Protein AF-A0A7Y9ENA9-F1 (afdb_monomer_lite)

Foldseek 3Di:
DDDDDDDQDAPDDDPDDGDGDPVRVVVVVVVVVVVQLVLQVVLQVLLQVLLVQLVWDWDDDDQWIWTAALVRDIWIWHDGPQFIATPVRHTQGGSVPSNSSSVSVCVVSVQAQPVLQVVLQVVLVVVQWDWDDGSFWIKTWHHPPDPPIDIWIWGWFQDPVPPRFIFIATPVRDTQGGSVCSVSNNVSVVCVRPPDD

pLDDT: mean 75.48, std 12.6, range [38.0, 90.88]

Secondary structure (DSSP, 8-state):
-PPPPP-----S-STT-----HHHHHHHHHHHHHHHHHHHHHHHHHHHHHHHHTT--EEEETTEEEEE-TTS-EEEEEEETTEEEETTS-EEEETT-HHHHHHHHHHHTT-SPPHHHHHHHHHHHHTT-EEEE-SSEEEEEPPTT-SS--EEEEEEEE-TTTTT-EEEEETTS-EEEETT-HHHHHHHHHHHHHH--

Radius of gyration: 26.12 Å; chains: 1; bounding box: 60×36×76 Å

Organism: NCBI:txid46163

Structure (mmCIF, N/CA/C/O backbone):
data_AF-A0A7Y9ENA9-F1
#
_entry.id   AF-A0A7Y9ENA9-F1
#
loop_
_atom_site.group_PDB
_atom_site.id
_atom_site.type_symbol
_atom_site.label_atom_id
_atom_site.label_alt_id
_atom_site.label_comp_id
_atom_site.label_asym_id
_atom_site.label_entity_id
_atom_site.label_seq_id
_atom_site.pdbx_PDB_ins_code
_atom_site.Cartn_x
_atom_site.Cartn_y
_atom_site.Cartn_z
_atom_site.occupancy
_atom_site.B_iso_or_equiv
_atom_site.auth_seq_id
_atom_site.auth_comp_id
_atom_site.auth_asym_id
_atom_site.auth_atom_id
_atom_site.pdbx_PDB_model_num
ATOM 1 N N . MET A 1 1 ? 20.263 25.349 -42.311 1.00 38.00 1 MET A N 1
ATOM 2 C CA . MET A 1 1 ? 20.034 24.378 -43.404 1.00 38.00 1 MET A CA 1
ATOM 3 C C . MET A 1 1 ? 19.214 23.223 -42.852 1.00 38.00 1 MET A C 1
ATOM 5 O O . MET A 1 1 ? 19.564 22.760 -41.773 1.00 38.00 1 MET A O 1
ATOM 9 N N . PRO A 1 2 ? 18.126 22.798 -43.513 1.00 41.09 2 PRO A N 1
ATOM 10 C CA . PRO A 1 2 ? 17.329 21.660 -43.064 1.00 41.09 2 PRO A CA 1
ATOM 11 C C . PRO A 1 2 ? 18.128 20.360 -43.246 1.00 41.09 2 PRO A C 1
ATOM 13 O O . PRO A 1 2 ? 18.642 20.091 -44.330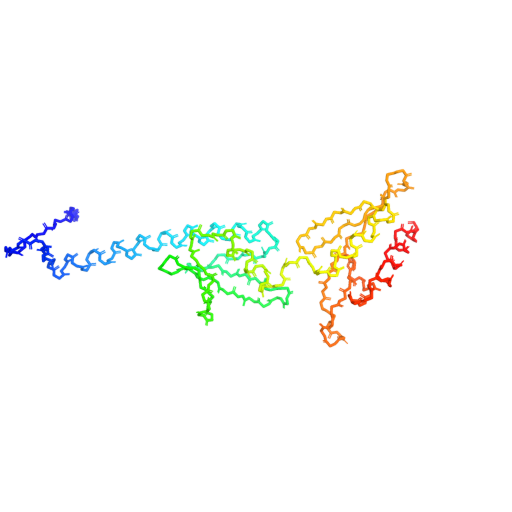 1.00 41.09 2 PRO A O 1
ATOM 16 N N . SER A 1 3 ? 18.280 19.588 -42.169 1.00 40.59 3 SER A N 1
ATOM 17 C CA . SER A 1 3 ? 18.953 18.287 -42.163 1.00 40.59 3 SER A CA 1
ATOM 18 C C . SER A 1 3 ? 18.147 17.276 -42.983 1.00 40.59 3 SER A C 1
ATOM 20 O O . SER A 1 3 ? 16.985 17.013 -42.677 1.00 40.59 3 SER A O 1
ATOM 22 N N . LEU A 1 4 ? 18.756 16.738 -44.039 1.00 43.19 4 LEU A N 1
ATOM 23 C CA . LEU A 1 4 ? 18.163 15.726 -44.918 1.00 43.19 4 LEU A CA 1
ATOM 24 C C . LEU A 1 4 ? 17.794 14.441 -44.143 1.00 43.19 4 LEU A C 1
ATOM 26 O O . LEU A 1 4 ? 18.490 14.099 -43.185 1.00 43.19 4 LEU A O 1
ATOM 30 N N . PRO A 1 5 ? 16.745 13.702 -44.561 1.00 49.34 5 PRO A N 1
ATOM 31 C CA . PRO A 1 5 ? 16.369 12.441 -43.934 1.00 49.34 5 PRO A CA 1
ATOM 32 C C . PRO A 1 5 ? 17.460 11.388 -44.173 1.00 49.34 5 PRO A C 1
ATOM 34 O O . PRO A 1 5 ? 17.982 11.241 -45.280 1.00 49.34 5 PRO A O 1
ATOM 37 N N . PHE A 1 6 ? 17.821 10.689 -43.102 1.00 51.09 6 PHE A N 1
ATOM 38 C CA . PHE A 1 6 ? 18.895 9.701 -43.021 1.00 51.09 6 PHE A CA 1
ATOM 39 C C . PHE A 1 6 ? 18.847 8.686 -44.179 1.00 51.09 6 PHE A C 1
ATOM 41 O O . PHE A 1 6 ? 17.832 8.027 -44.404 1.00 51.09 6 PHE A O 1
ATOM 48 N N . ARG A 1 7 ? 19.957 8.548 -44.916 1.00 43.97 7 ARG A N 1
ATOM 49 C CA . ARG A 1 7 ? 20.098 7.611 -46.040 1.00 43.97 7 ARG A CA 1
ATOM 50 C C . ARG A 1 7 ? 21.029 6.474 -45.633 1.00 43.97 7 ARG A C 1
ATOM 52 O O . ARG A 1 7 ? 22.225 6.692 -45.482 1.00 43.97 7 ARG A O 1
ATOM 59 N N . ALA A 1 8 ? 20.491 5.265 -45.488 1.00 46.66 8 ALA A N 1
ATOM 60 C CA . ALA A 1 8 ? 21.312 4.067 -45.350 1.00 46.66 8 ALA A CA 1
ATOM 61 C C . ALA A 1 8 ? 22.112 3.856 -46.649 1.00 46.66 8 ALA A C 1
ATOM 63 O O . ALA A 1 8 ? 21.530 3.714 -47.728 1.00 46.66 8 ALA A O 1
ATOM 64 N N . VAL A 1 9 ? 23.443 3.882 -46.561 1.00 50.09 9 VAL A N 1
ATOM 65 C CA . VAL A 1 9 ? 24.341 3.607 -47.690 1.00 50.09 9 VAL A CA 1
ATOM 66 C C . VAL A 1 9 ? 24.807 2.161 -47.577 1.00 50.09 9 VAL A C 1
ATOM 68 O O . VAL A 1 9 ? 25.397 1.773 -46.576 1.00 50.09 9 VAL A O 1
ATOM 71 N N . ARG A 1 10 ? 24.511 1.356 -48.601 1.00 46.38 10 ARG A N 1
ATOM 72 C CA . ARG A 1 10 ? 25.000 -0.020 -48.729 1.00 46.38 10 ARG A CA 1
ATOM 73 C C . ARG A 1 10 ? 26.406 0.020 -49.326 1.00 46.38 10 ARG A C 1
ATOM 75 O O . ARG A 1 10 ? 26.538 0.150 -50.540 1.00 46.38 10 ARG A O 1
ATOM 82 N N . GLU A 1 11 ? 27.436 -0.098 -48.498 1.00 45.94 11 GLU A N 1
ATOM 83 C CA . GLU A 1 11 ? 28.793 -0.377 -48.980 1.00 45.94 11 GLU A CA 1
ATOM 84 C C . GLU A 1 11 ? 29.047 -1.890 -49.020 1.00 45.94 11 GLU A C 1
ATOM 86 O O . GLU A 1 11 ? 28.922 -2.563 -48.004 1.00 45.94 11 GLU A O 1
ATOM 91 N N . GLY A 1 12 ? 29.432 -2.411 -50.191 1.00 43.88 12 GLY A N 1
ATOM 92 C CA . GLY A 1 12 ? 30.136 -3.696 -50.325 1.00 43.88 12 GLY A CA 1
ATOM 93 C C . GLY A 1 12 ? 29.263 -4.957 -50.350 1.00 43.88 12 GLY A C 1
ATOM 94 O O . GLY A 1 12 ? 28.473 -5.209 -49.452 1.00 43.88 12 GLY A O 1
ATOM 95 N N . GLY A 1 13 ? 29.394 -5.749 -51.420 1.00 49.12 13 GLY A N 1
ATOM 96 C CA . GLY A 1 13 ? 28.565 -6.917 -51.734 1.00 49.12 13 GLY A CA 1
ATOM 97 C C . GLY A 1 13 ? 28.910 -8.216 -50.991 1.00 49.12 13 GLY A C 1
ATOM 98 O O . GLY A 1 13 ? 30.041 -8.440 -50.575 1.00 49.12 13 GLY A O 1
ATOM 99 N N . GLY A 1 14 ? 27.900 -9.085 -50.894 1.00 47.81 14 GLY A N 1
ATOM 100 C CA . GLY A 1 14 ? 27.930 -10.401 -50.246 1.00 47.81 14 GLY A CA 1
ATOM 101 C C . GLY A 1 14 ? 26.628 -10.635 -49.476 1.00 47.81 14 GLY A C 1
ATOM 102 O O . GLY A 1 14 ? 26.248 -9.805 -48.658 1.00 47.81 14 GLY A O 1
ATOM 103 N N . GLU A 1 15 ? 25.873 -11.684 -49.802 1.00 55.53 15 GLU A N 1
ATOM 104 C CA . GLU A 1 15 ? 24.519 -11.909 -49.275 1.00 55.53 15 GLU A CA 1
ATOM 105 C C . GLU A 1 15 ? 24.443 -11.896 -47.733 1.00 55.53 15 GLU A C 1
ATOM 107 O O . GLU A 1 15 ? 25.203 -12.575 -47.050 1.00 55.53 15 GLU A O 1
ATOM 112 N N . LYS A 1 16 ? 23.427 -11.175 -47.227 1.00 55.47 16 LYS A N 1
ATOM 113 C CA . LYS A 1 16 ? 22.904 -11.112 -45.843 1.00 55.47 16 LYS A CA 1
ATOM 114 C C . LYS A 1 16 ? 23.554 -10.166 -44.824 1.00 55.47 16 LYS A C 1
ATOM 116 O O . LYS A 1 16 ? 23.018 -10.078 -43.721 1.00 55.47 16 LYS A O 1
ATOM 121 N N . THR A 1 17 ? 24.567 -9.375 -45.166 1.00 47.62 17 THR A N 1
ATOM 122 C CA . THR A 1 17 ? 25.122 -8.371 -44.232 1.00 47.62 17 THR A CA 1
ATOM 123 C C . THR A 1 17 ? 25.056 -6.956 -44.805 1.00 47.62 17 THR A C 1
ATOM 125 O O . THR A 1 17 ? 25.577 -6.675 -45.880 1.00 47.62 17 THR A O 1
ATOM 128 N N . ILE A 1 18 ? 24.381 -6.050 -44.088 1.00 56.84 18 ILE A N 1
ATOM 129 C CA . ILE A 1 18 ? 24.377 -4.608 -44.370 1.00 56.84 18 ILE A CA 1
ATOM 130 C C . ILE A 1 18 ? 25.516 -3.996 -43.554 1.00 56.84 18 ILE A C 1
ATOM 132 O O . ILE A 1 18 ? 25.476 -4.035 -42.326 1.00 56.84 18 ILE A O 1
ATOM 136 N N . ILE A 1 19 ? 26.529 -3.445 -44.224 1.00 56.91 19 ILE A N 1
ATOM 137 C CA . ILE A 1 19 ? 27.610 -2.702 -43.568 1.00 56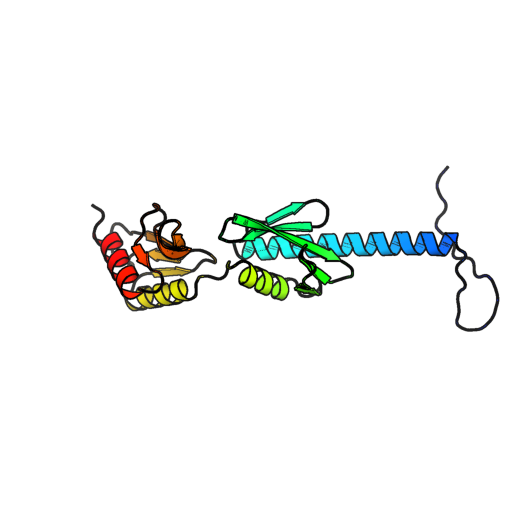.91 19 ILE A CA 1
ATOM 138 C C . ILE A 1 19 ? 27.122 -1.265 -43.361 1.00 56.91 19 ILE A C 1
ATOM 140 O O . ILE A 1 19 ? 26.861 -0.547 -44.325 1.00 56.91 19 ILE A O 1
ATOM 144 N N . LEU A 1 20 ? 26.951 -0.865 -42.101 1.00 58.22 20 LEU A N 1
ATOM 145 C CA . LEU A 1 20 ? 26.634 0.511 -41.726 1.00 58.22 20 LEU A CA 1
ATOM 146 C C . LEU A 1 20 ? 27.946 1.284 -41.557 1.00 58.22 20 LEU A C 1
ATOM 148 O O . LEU A 1 20 ? 28.786 0.900 -40.745 1.00 58.22 20 LEU A O 1
ATOM 152 N N . GLY A 1 21 ? 28.118 2.386 -42.292 1.00 63.47 21 GLY A N 1
ATOM 153 C CA . GLY A 1 21 ? 29.217 3.320 -42.031 1.00 63.47 21 GLY A CA 1
ATOM 154 C C . GLY A 1 21 ? 29.111 3.909 -40.617 1.00 63.47 21 GLY A C 1
ATOM 155 O O . GLY A 1 21 ? 28.003 4.041 -40.093 1.00 63.47 21 GLY A O 1
ATOM 156 N N . ALA A 1 22 ? 30.237 4.294 -40.004 1.00 63.06 22 ALA A N 1
ATOM 157 C CA . ALA A 1 22 ? 30.301 4.739 -38.602 1.00 63.06 22 ALA A CA 1
ATOM 158 C C . ALA A 1 22 ? 29.237 5.799 -38.237 1.00 63.06 22 ALA A C 1
ATOM 160 O O . ALA A 1 22 ? 28.510 5.634 -37.264 1.00 63.06 22 ALA A O 1
ATOM 161 N N . GLY A 1 23 ? 29.025 6.809 -39.093 1.00 68.94 23 GLY A N 1
ATOM 162 C CA . GLY A 1 23 ? 27.993 7.831 -38.863 1.00 68.94 23 GLY A CA 1
ATOM 163 C C . GLY A 1 23 ? 26.542 7.328 -38.963 1.00 68.94 23 GLY A C 1
ATOM 164 O O . GLY A 1 23 ? 25.647 7.909 -38.357 1.00 68.94 23 GLY A O 1
ATOM 165 N N . SER A 1 24 ? 26.287 6.241 -39.701 1.00 73.31 24 SER A N 1
ATOM 166 C CA . SER A 1 24 ? 24.967 5.586 -39.747 1.00 73.31 24 SER A CA 1
ATOM 167 C C . SER A 1 24 ? 24.737 4.681 -38.536 1.00 73.31 24 SER A C 1
ATOM 169 O O . SER A 1 24 ? 23.607 4.582 -38.063 1.00 73.31 24 SER A O 1
ATOM 171 N N . ALA A 1 25 ? 25.796 4.052 -38.018 1.00 72.56 25 ALA A N 1
ATOM 172 C CA . ALA A 1 25 ? 25.733 3.279 -36.783 1.00 72.56 25 ALA A CA 1
ATOM 173 C C . ALA A 1 25 ? 25.427 4.189 -35.584 1.00 72.56 25 ALA A C 1
ATOM 175 O O . ALA A 1 25 ? 24.491 3.906 -34.842 1.00 72.56 25 ALA A O 1
ATOM 176 N N . ASP A 1 26 ? 26.125 5.319 -35.446 1.00 70.31 26 ASP A N 1
ATOM 177 C CA . ASP A 1 26 ? 25.881 6.287 -34.366 1.00 70.31 26 ASP A CA 1
ATOM 178 C C . ASP A 1 26 ? 24.466 6.883 -34.424 1.00 70.31 26 ASP A C 1
ATOM 180 O O . ASP A 1 26 ? 23.790 7.025 -33.403 1.0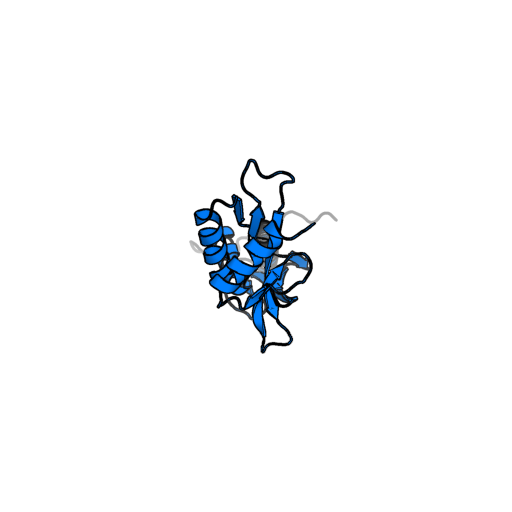0 70.31 26 ASP A O 1
ATOM 184 N N . ALA A 1 27 ? 23.974 7.196 -35.627 1.00 72.19 27 ALA A N 1
ATOM 185 C CA . ALA A 1 27 ? 22.608 7.680 -35.815 1.00 72.19 27 ALA A CA 1
ATOM 186 C C . ALA A 1 27 ? 21.559 6.629 -35.413 1.00 72.19 27 ALA A C 1
ATOM 188 O O . ALA A 1 27 ? 20.578 6.964 -34.748 1.00 72.19 27 ALA A O 1
ATOM 189 N N . LEU A 1 28 ? 21.778 5.360 -35.775 1.00 77.50 28 LEU A N 1
ATOM 190 C CA . LEU A 1 28 ? 20.898 4.260 -35.386 1.00 77.50 28 LEU A CA 1
ATOM 191 C C . LEU A 1 28 ? 20.924 4.032 -33.869 1.00 77.50 28 LEU A C 1
ATOM 193 O O . LEU A 1 28 ? 19.865 3.889 -33.264 1.00 77.50 28 LEU A O 1
ATOM 197 N N . TRP A 1 29 ? 22.104 4.064 -33.244 1.00 75.50 29 TRP A N 1
ATOM 198 C CA . TRP A 1 29 ? 22.249 3.959 -31.789 1.00 75.50 29 TRP A CA 1
ATOM 199 C C . TRP A 1 29 ? 21.509 5.070 -31.053 1.00 75.50 29 TRP A C 1
ATOM 201 O O . TRP A 1 29 ? 20.813 4.796 -30.074 1.00 75.50 29 TRP A O 1
ATOM 211 N N . ASN A 1 30 ? 21.603 6.307 -31.540 1.00 74.75 30 ASN A N 1
ATOM 212 C CA . ASN A 1 30 ? 20.868 7.431 -30.967 1.00 74.75 30 ASN A CA 1
ATOM 213 C C . ASN A 1 30 ? 19.353 7.255 -31.102 1.00 74.75 30 ASN A C 1
ATOM 215 O O . ASN A 1 30 ? 18.626 7.499 -30.142 1.00 74.75 30 ASN A O 1
ATOM 219 N N . LEU A 1 31 ? 18.872 6.802 -32.262 1.00 76.75 31 LEU A N 1
ATOM 220 C CA . LEU A 1 31 ? 17.443 6.596 -32.494 1.00 76.75 31 LEU A CA 1
ATOM 221 C C . LEU A 1 31 ? 16.880 5.464 -31.623 1.00 76.75 31 LEU A C 1
ATOM 223 O O . LEU A 1 31 ? 15.838 5.641 -30.996 1.00 76.75 31 LEU A O 1
ATOM 227 N N . LEU A 1 32 ? 17.594 4.340 -31.525 1.00 77.31 32 LEU A N 1
ATOM 228 C CA . LEU A 1 32 ? 17.222 3.231 -30.641 1.00 77.31 32 LEU A CA 1
ATOM 229 C C . LEU A 1 32 ? 17.227 3.666 -29.172 1.00 77.31 32 LEU A C 1
ATOM 231 O O . LEU A 1 32 ? 16.276 3.392 -28.450 1.00 77.31 32 LEU A O 1
ATOM 235 N N . SER A 1 33 ? 18.235 4.432 -28.748 1.00 76.81 33 SER A N 1
ATOM 236 C CA . SER A 1 33 ? 18.307 4.959 -27.377 1.00 76.81 33 SER A CA 1
ATOM 237 C C . SER A 1 33 ? 17.158 5.923 -27.057 1.00 76.81 33 SER A C 1
ATOM 239 O O . SER A 1 33 ? 16.632 5.917 -25.946 1.00 76.81 33 SER A O 1
ATOM 241 N N . GLN A 1 34 ? 16.737 6.746 -28.024 1.00 77.56 34 GLN A N 1
ATOM 242 C CA . GLN A 1 34 ? 15.576 7.628 -27.873 1.00 77.56 34 GLN A CA 1
ATOM 243 C C . GLN A 1 34 ? 14.262 6.845 -27.792 1.00 77.56 34 GLN A C 1
ATOM 245 O O . GLN A 1 34 ? 13.395 7.189 -26.984 1.00 77.56 34 GLN A O 1
ATOM 250 N N . GLN A 1 35 ? 14.110 5.792 -28.599 1.00 78.62 35 GLN A N 1
ATOM 251 C CA . GLN A 1 35 ? 12.938 4.922 -28.542 1.00 78.62 35 GLN A CA 1
ATOM 252 C C . GLN A 1 35 ? 12.861 4.178 -27.202 1.00 78.62 35 GLN A C 1
ATOM 254 O O . GLN A 1 35 ? 11.810 4.201 -26.558 1.00 78.62 35 GLN A O 1
ATOM 259 N N . ASP A 1 36 ? 13.979 3.616 -26.738 1.00 79.69 36 ASP A N 1
ATOM 260 C CA . ASP A 1 36 ? 14.083 2.958 -25.433 1.00 79.69 36 ASP A CA 1
ATOM 261 C C . ASP A 1 36 ? 13.732 3.919 -24.287 1.00 79.69 36 ASP A C 1
ATOM 263 O O . ASP A 1 36 ? 13.013 3.548 -23.355 1.00 79.69 36 ASP A O 1
ATOM 267 N N . ALA A 1 37 ? 14.195 5.173 -24.353 1.00 79.94 37 ALA A N 1
ATOM 268 C CA . ALA A 1 37 ? 13.866 6.195 -23.361 1.00 79.94 37 ALA A CA 1
ATOM 269 C C . ALA A 1 37 ? 12.366 6.536 -23.348 1.00 79.94 37 ALA A C 1
ATOM 271 O O . ALA A 1 37 ? 11.771 6.676 -22.278 1.00 79.94 37 ALA A O 1
ATOM 272 N N . ALA A 1 38 ? 11.729 6.625 -24.520 1.00 82.50 38 ALA A N 1
ATOM 273 C CA . ALA A 1 38 ? 10.294 6.880 -24.627 1.00 82.50 38 ALA A CA 1
ATOM 274 C C . ALA A 1 38 ? 9.452 5.701 -24.105 1.00 82.50 38 ALA A C 1
ATOM 276 O O . ALA A 1 38 ? 8.446 5.903 -23.420 1.00 82.50 38 ALA A O 1
ATOM 277 N N . GLU A 1 39 ? 9.855 4.464 -24.400 1.00 84.62 39 GLU A N 1
ATOM 278 C CA . GLU A 1 39 ? 9.215 3.259 -23.862 1.00 84.62 39 GLU A CA 1
ATOM 279 C C . GLU A 1 39 ? 9.375 3.161 -22.343 1.00 84.62 39 GLU A C 1
ATOM 281 O O . GLU A 1 39 ? 8.390 2.934 -21.639 1.00 84.62 39 GLU A O 1
ATOM 286 N N . SER A 1 40 ? 10.576 3.437 -21.835 1.00 83.50 40 SER A N 1
ATOM 287 C CA . SER A 1 40 ? 10.872 3.466 -20.399 1.00 83.50 40 SER A CA 1
ATOM 288 C C . SER A 1 40 ? 10.046 4.531 -19.674 1.00 83.50 40 SER A C 1
ATOM 290 O O . SER A 1 40 ? 9.454 4.247 -18.634 1.00 83.50 40 SER A O 1
ATOM 292 N N . GLY A 1 41 ? 9.917 5.730 -20.253 1.00 84.56 41 GLY A N 1
ATOM 293 C CA . GLY A 1 41 ? 9.073 6.799 -19.713 1.00 84.56 41 GLY A CA 1
ATOM 294 C C . GLY A 1 41 ? 7.593 6.412 -19.635 1.00 84.56 41 GLY A C 1
ATOM 295 O O . GLY A 1 41 ? 6.960 6.599 -18.597 1.00 84.56 41 GLY A O 1
ATOM 296 N N . ARG A 1 42 ? 7.040 5.801 -20.693 1.00 86.50 42 ARG A N 1
ATOM 297 C CA . ARG A 1 42 ? 5.647 5.309 -20.687 1.00 86.50 42 ARG A CA 1
ATOM 298 C C . ARG A 1 42 ? 5.426 4.214 -19.647 1.00 86.50 42 ARG A C 1
ATOM 300 O O . ARG A 1 42 ? 4.409 4.231 -18.955 1.00 86.50 42 ARG A O 1
ATOM 307 N N . ALA A 1 43 ? 6.369 3.283 -19.529 1.00 86.94 43 ALA A N 1
ATOM 308 C CA . ALA A 1 43 ? 6.299 2.204 -18.554 1.00 86.94 43 ALA A CA 1
ATOM 309 C C . ALA A 1 43 ? 6.332 2.739 -17.115 1.00 86.94 43 ALA A C 1
ATOM 311 O O . ALA A 1 43 ? 5.526 2.321 -16.287 1.00 86.94 43 ALA A O 1
ATOM 312 N N . LEU A 1 44 ? 7.212 3.701 -16.824 1.00 88.38 44 LEU A N 1
ATOM 313 C CA . LEU A 1 44 ? 7.306 4.335 -15.507 1.00 88.38 44 LEU A CA 1
ATOM 314 C C . LEU A 1 44 ? 6.041 5.104 -15.132 1.00 88.38 44 LEU A C 1
ATOM 316 O O . LEU A 1 44 ? 5.596 4.996 -13.994 1.00 88.38 44 LEU A O 1
ATOM 320 N N . LEU A 1 45 ? 5.425 5.808 -16.081 1.00 88.62 45 LEU A N 1
ATOM 321 C CA . LEU A 1 45 ? 4.164 6.510 -15.845 1.00 88.62 45 LEU A CA 1
ATOM 322 C C . LEU A 1 45 ? 3.011 5.529 -15.565 1.00 88.62 45 LEU A C 1
ATOM 324 O O . LEU A 1 45 ? 2.226 5.724 -14.636 1.00 88.62 45 LEU A O 1
ATOM 328 N N . ALA A 1 46 ? 2.937 4.428 -16.321 1.00 88.25 46 ALA A N 1
ATOM 329 C CA . ALA A 1 46 ? 1.971 3.359 -16.064 1.00 88.25 46 ALA A CA 1
ATOM 330 C C . ALA A 1 46 ? 2.192 2.708 -14.688 1.00 88.25 46 ALA A C 1
ATOM 332 O O . ALA A 1 46 ? 1.230 2.457 -13.959 1.00 88.25 46 ALA A O 1
ATOM 333 N N . LEU A 1 47 ? 3.453 2.479 -14.311 1.00 86.88 47 LEU A N 1
ATOM 334 C CA . LEU A 1 47 ? 3.819 1.941 -13.006 1.00 86.88 47 LEU A CA 1
ATOM 335 C C . LEU A 1 47 ? 3.468 2.907 -11.874 1.00 86.88 47 LEU A C 1
ATOM 337 O O . LEU A 1 47 ? 2.874 2.489 -10.886 1.00 86.88 47 LEU A O 1
ATOM 341 N N . GLY A 1 48 ? 3.772 4.195 -12.033 1.00 86.50 48 GLY A N 1
ATOM 342 C CA . GLY A 1 48 ? 3.416 5.236 -11.074 1.00 86.50 48 GLY A CA 1
ATOM 343 C C . GLY A 1 48 ? 1.912 5.276 -10.824 1.00 86.50 48 GLY A C 1
ATOM 344 O O . GLY A 1 48 ? 1.484 5.222 -9.673 1.00 86.50 48 GLY A O 1
ATOM 345 N N . LYS A 1 49 ? 1.100 5.249 -11.888 1.00 85.44 49 LYS A N 1
ATOM 346 C CA . LYS A 1 49 ? -0.363 5.168 -11.767 1.00 85.44 49 LYS A CA 1
ATOM 347 C C . LYS A 1 49 ? -0.813 3.910 -11.015 1.00 85.44 49 LYS A C 1
ATOM 349 O O . LYS A 1 49 ? -1.609 4.013 -10.087 1.00 85.44 49 LYS A O 1
ATOM 354 N N . ALA A 1 50 ? -0.273 2.744 -11.368 1.00 84.50 50 ALA A N 1
ATOM 355 C CA . ALA A 1 50 ? -0.609 1.479 -10.715 1.00 84.50 50 ALA A CA 1
ATOM 356 C C . ALA A 1 50 ? -0.222 1.454 -9.223 1.00 84.50 50 ALA A C 1
ATOM 358 O O . ALA A 1 50 ? -0.908 0.826 -8.414 1.00 84.50 50 ALA A O 1
ATOM 359 N N . LEU A 1 51 ? 0.871 2.121 -8.853 1.00 83.00 51 LEU A N 1
ATOM 360 C CA . LEU A 1 51 ? 1.315 2.268 -7.469 1.00 83.00 51 LEU A CA 1
ATOM 361 C C . LEU A 1 51 ? 0.427 3.245 -6.687 1.00 83.00 51 LEU A C 1
ATOM 363 O O . LEU A 1 51 ? 0.042 2.934 -5.562 1.00 83.00 51 LEU A O 1
ATOM 367 N N . VAL A 1 52 ? 0.032 4.370 -7.290 1.00 81.81 52 VAL A N 1
ATOM 368 C CA . VAL A 1 52 ? -0.914 5.328 -6.689 1.00 81.81 52 VAL A CA 1
ATOM 369 C C . VAL A 1 52 ? -2.284 4.686 -6.457 1.00 81.81 52 VAL A C 1
ATOM 371 O O . VAL A 1 52 ? -2.846 4.828 -5.376 1.00 81.81 52 VAL A O 1
ATOM 374 N N . GLU A 1 53 ? -2.793 3.906 -7.417 1.00 77.75 53 GLU A N 1
ATOM 375 C CA . GLU A 1 53 ? -4.032 3.119 -7.258 1.00 77.75 53 GLU A CA 1
ATOM 376 C C . GLU A 1 53 ? -3.955 2.119 -6.091 1.00 77.75 53 GLU A C 1
ATOM 378 O O . GLU A 1 53 ? -4.979 1.736 -5.531 1.00 77.75 53 GLU A O 1
ATOM 383 N N . ARG A 1 54 ? -2.742 1.708 -5.706 1.00 74.06 54 ARG A N 1
ATOM 384 C CA . ARG A 1 54 ? -2.468 0.807 -4.578 1.00 74.06 54 ARG A CA 1
ATOM 385 C C . ARG A 1 54 ? -2.034 1.555 -3.310 1.00 74.06 54 ARG A C 1
ATOM 387 O O . ARG A 1 54 ? -1.521 0.931 -2.389 1.00 74.06 54 ARG A O 1
ATOM 394 N N . GLY A 1 55 ? -2.230 2.873 -3.252 1.00 68.12 55 GLY A N 1
ATOM 395 C CA . GLY A 1 55 ? -1.988 3.688 -2.058 1.00 68.12 55 GLY A CA 1
ATOM 396 C C . GLY A 1 55 ? -0.534 4.114 -1.831 1.00 68.12 55 GLY A C 1
ATOM 397 O O . GLY A 1 55 ? -0.212 4.599 -0.749 1.00 68.12 55 GLY A O 1
ATOM 398 N N . ALA A 1 56 ? 0.354 3.958 -2.818 1.00 74.56 56 ALA A N 1
ATOM 399 C CA . ALA A 1 56 ? 1.730 4.439 -2.719 1.00 74.56 56 ALA A CA 1
ATOM 400 C C . ALA A 1 56 ? 1.838 5.935 -3.055 1.00 74.56 56 ALA A C 1
ATOM 402 O O . ALA A 1 56 ? 1.252 6.414 -4.028 1.00 74.56 56 ALA A O 1
ATOM 403 N N . THR A 1 57 ? 2.677 6.664 -2.318 1.00 77.38 57 THR A N 1
ATOM 404 C CA . THR A 1 57 ? 3.078 8.028 -2.695 1.00 77.38 57 THR A CA 1
ATOM 405 C C . THR A 1 57 ? 4.193 7.961 -3.729 1.00 77.38 57 THR A C 1
ATOM 407 O O . THR A 1 57 ? 5.294 7.509 -3.409 1.00 77.38 57 THR A O 1
ATOM 410 N N . VAL A 1 58 ? 3.925 8.445 -4.943 1.00 82.94 58 VAL A N 1
ATOM 411 C CA . VAL A 1 58 ? 4.869 8.422 -6.069 1.00 82.94 58 VAL A CA 1
ATOM 412 C C . VAL A 1 58 ? 5.207 9.842 -6.520 1.00 82.94 58 VAL A C 1
ATOM 414 O O . VAL A 1 58 ? 4.320 10.675 -6.688 1.00 82.94 58 VAL A O 1
ATOM 417 N N . ILE A 1 59 ? 6.496 10.109 -6.735 1.00 83.50 59 ILE A N 1
ATOM 418 C CA . ILE A 1 59 ? 7.022 11.353 -7.307 1.00 83.50 59 ILE A CA 1
ATOM 419 C C . ILE A 1 59 ? 7.835 10.992 -8.549 1.00 83.50 59 ILE A C 1
ATOM 421 O O . ILE A 1 59 ? 8.807 10.245 -8.459 1.00 83.50 59 ILE A O 1
ATOM 425 N N . GLU A 1 60 ? 7.468 11.527 -9.708 1.00 79.19 60 GLU A N 1
ATOM 426 C CA . GLU A 1 60 ? 8.257 11.359 -10.930 1.00 79.19 60 GLU A CA 1
ATOM 427 C C . GLU A 1 60 ? 9.500 12.258 -10.895 1.00 79.19 60 GLU A C 1
ATOM 429 O O . GLU A 1 60 ? 9.409 13.462 -10.643 1.00 79.19 60 GLU A O 1
ATOM 434 N N . HIS A 1 61 ? 10.675 11.684 -11.157 1.00 73.81 61 HIS A N 1
ATOM 435 C CA . HIS A 1 61 ? 11.926 12.430 -11.208 1.00 73.81 61 HIS A CA 1
ATOM 436 C C . HIS A 1 61 ? 12.865 11.902 -12.300 1.00 73.81 61 HIS A C 1
ATOM 438 O O . HIS A 1 61 ? 13.436 10.819 -12.185 1.00 73.81 61 HIS A O 1
ATOM 444 N N . GLY A 1 62 ? 13.040 12.689 -13.367 1.00 64.62 62 GLY A N 1
ATOM 445 C CA . GLY A 1 62 ? 14.161 12.554 -14.307 1.00 64.62 62 GLY A CA 1
ATOM 446 C C . GLY A 1 62 ? 14.344 11.176 -14.960 1.00 64.62 62 GLY A C 1
ATOM 447 O O . GLY A 1 62 ? 15.480 10.755 -15.140 1.00 64.62 62 GLY A O 1
ATOM 448 N N . GLY A 1 63 ? 13.261 10.464 -15.296 1.00 71.94 63 GLY A N 1
ATOM 449 C CA . GLY A 1 63 ? 13.343 9.104 -15.860 1.00 71.94 63 GLY A CA 1
ATOM 450 C C . GLY A 1 63 ? 13.355 7.984 -14.814 1.00 71.94 63 GLY A C 1
ATOM 451 O O . GLY A 1 63 ? 13.688 6.843 -15.122 1.00 71.94 63 GLY A O 1
ATOM 452 N N . SER A 1 64 ? 12.971 8.304 -13.583 1.00 80.81 64 SER A N 1
ATOM 453 C CA . SER A 1 64 ? 12.697 7.360 -12.505 1.00 80.81 64 SER A CA 1
ATOM 454 C C . SER A 1 64 ? 11.441 7.791 -11.750 1.00 80.81 64 SER A C 1
ATOM 456 O O . SER A 1 64 ? 11.006 8.942 -11.846 1.00 80.81 64 SER A O 1
ATOM 458 N N . ILE A 1 65 ? 10.856 6.873 -10.992 1.00 86.06 65 ILE A N 1
ATOM 459 C CA . ILE A 1 65 ? 9.826 7.189 -10.007 1.00 86.06 65 ILE A CA 1
ATOM 460 C C . ILE A 1 65 ? 10.395 6.978 -8.612 1.00 86.06 65 ILE A C 1
ATOM 462 O O . ILE A 1 65 ? 11.023 5.962 -8.330 1.00 86.06 65 ILE A O 1
ATOM 466 N N . VAL A 1 66 ? 10.171 7.936 -7.726 1.00 82.00 66 VAL A N 1
ATOM 467 C CA . VAL A 1 66 ? 10.509 7.831 -6.311 1.00 82.00 66 VAL A CA 1
ATOM 468 C C . VAL A 1 66 ? 9.241 7.469 -5.560 1.00 82.00 66 VAL A C 1
ATOM 470 O O . VAL A 1 66 ? 8.252 8.194 -5.608 1.00 82.00 66 VAL A O 1
ATOM 473 N N . THR A 1 67 ? 9.277 6.349 -4.855 1.00 79.75 67 THR A N 1
ATOM 474 C CA . THR A 1 67 ? 8.193 5.865 -4.005 1.00 79.75 67 THR A CA 1
ATOM 475 C C . THR A 1 67 ? 8.683 5.763 -2.568 1.00 79.75 67 THR A C 1
ATOM 477 O O . THR A 1 67 ? 9.843 5.427 -2.327 1.00 79.75 67 THR A O 1
ATOM 480 N N . ARG A 1 68 ? 7.836 6.084 -1.589 1.00 72.06 68 ARG A N 1
ATOM 481 C CA . ARG A 1 68 ? 8.202 5.958 -0.168 1.00 72.06 68 ARG A CA 1
ATOM 482 C C . ARG A 1 68 ? 7.685 4.654 0.425 1.00 72.06 68 ARG A C 1
ATOM 484 O O . ARG A 1 68 ? 6.583 4.216 0.108 1.00 72.06 68 ARG A O 1
ATOM 491 N N . THR A 1 69 ? 8.492 4.049 1.293 1.00 63.00 69 THR A N 1
ATOM 492 C CA . THR A 1 69 ? 8.062 2.962 2.181 1.00 63.00 69 THR A CA 1
ATOM 493 C C . THR A 1 69 ? 7.122 3.495 3.263 1.00 63.00 69 THR A C 1
ATOM 495 O O . THR A 1 69 ? 7.063 4.704 3.508 1.00 63.00 69 THR A O 1
ATOM 498 N N . ARG A 1 70 ? 6.460 2.584 3.988 1.00 57.69 70 ARG A N 1
ATOM 499 C CA . ARG A 1 70 ? 5.695 2.914 5.205 1.00 57.69 70 ARG A CA 1
ATOM 500 C C . ARG A 1 70 ? 6.528 3.681 6.246 1.00 57.69 70 ARG A C 1
ATOM 502 O O . ARG A 1 70 ? 6.028 4.589 6.889 1.00 57.69 70 ARG A O 1
ATOM 509 N N . THR A 1 71 ? 7.821 3.376 6.348 1.00 53.44 71 THR A N 1
ATOM 510 C CA . THR A 1 71 ? 8.781 4.041 7.250 1.00 53.44 71 THR A CA 1
ATOM 511 C C . THR A 1 71 ? 9.292 5.396 6.735 1.00 53.44 71 THR A C 1
ATOM 513 O O . THR A 1 71 ? 10.206 5.977 7.313 1.00 53.44 71 THR A O 1
ATOM 516 N N . GLY A 1 72 ? 8.746 5.906 5.624 1.00 56.91 72 GLY A N 1
ATOM 517 C CA . GLY A 1 72 ? 9.133 7.189 5.032 1.00 56.91 72 GLY A CA 1
ATOM 518 C C . GLY A 1 72 ? 10.434 7.158 4.222 1.00 56.91 72 GLY A C 1
ATOM 519 O O . GLY A 1 72 ? 10.845 8.192 3.691 1.00 56.91 72 GLY A O 1
ATOM 520 N N . VAL A 1 73 ? 11.068 5.990 4.069 1.00 67.94 73 VAL A N 1
ATOM 521 C CA . VAL A 1 73 ? 12.299 5.833 3.287 1.00 67.94 73 VAL A CA 1
ATOM 522 C C . VAL A 1 73 ? 11.963 5.932 1.803 1.00 67.94 73 VAL A C 1
ATOM 524 O O . VAL A 1 73 ? 11.178 5.147 1.271 1.00 67.94 73 VAL A O 1
ATOM 527 N N . ALA A 1 74 ? 12.567 6.901 1.120 1.00 73.44 74 ALA A N 1
ATOM 528 C CA . ALA A 1 74 ? 12.454 7.033 -0.324 1.00 73.44 74 ALA A CA 1
ATOM 529 C C . ALA A 1 74 ? 13.248 5.924 -1.029 1.00 73.44 74 ALA A C 1
ATOM 531 O O . ALA A 1 74 ? 14.405 5.662 -0.701 1.00 73.44 74 ALA A O 1
ATOM 532 N N . ARG A 1 75 ? 12.619 5.287 -2.012 1.00 77.75 75 ARG A N 1
ATOM 533 C CA . ARG A 1 75 ? 13.217 4.298 -2.907 1.00 77.75 75 ARG A CA 1
ATOM 534 C C . ARG A 1 75 ? 12.919 4.708 -4.337 1.00 77.75 75 ARG A C 1
ATOM 536 O O . ARG A 1 75 ? 11.786 5.090 -4.625 1.00 77.75 75 ARG A O 1
ATOM 543 N N . SER A 1 76 ? 13.902 4.637 -5.227 1.00 84.62 76 SER A N 1
ATOM 544 C CA . SER A 1 76 ? 13.687 5.000 -6.627 1.00 84.62 76 SER A CA 1
ATOM 545 C C . SER A 1 76 ? 13.695 3.784 -7.548 1.00 84.62 76 SER A C 1
ATOM 547 O O . SER A 1 76 ? 14.498 2.864 -7.395 1.00 84.62 76 SER A O 1
ATOM 549 N N . VAL A 1 77 ? 12.749 3.768 -8.484 1.00 86.62 77 VAL A N 1
ATOM 550 C CA . VAL A 1 77 ? 12.595 2.749 -9.523 1.00 86.62 77 VAL A CA 1
ATOM 551 C C . VAL A 1 77 ? 12.854 3.401 -10.870 1.00 86.62 77 VAL A C 1
ATOM 553 O O . VAL A 1 77 ? 12.199 4.378 -11.234 1.00 86.62 77 VAL A O 1
ATOM 556 N N . GLY A 1 78 ? 13.801 2.850 -11.616 1.00 87.44 78 GLY A N 1
ATOM 557 C CA . GLY A 1 78 ? 14.053 3.193 -13.009 1.00 87.44 78 GLY A CA 1
ATOM 558 C C . GLY A 1 78 ? 13.474 2.150 -13.960 1.00 87.44 78 GLY A C 1
ATOM 559 O O . GLY A 1 78 ? 13.104 1.044 -13.560 1.00 87.44 78 GLY A O 1
ATOM 560 N N . ALA A 1 79 ? 13.431 2.502 -15.241 1.00 86.00 79 ALA A N 1
ATOM 561 C CA . ALA A 1 79 ? 13.207 1.557 -16.323 1.00 86.00 79 ALA A CA 1
ATOM 562 C C . ALA A 1 79 ? 14.396 1.619 -17.284 1.00 86.00 79 ALA A C 1
ATOM 564 O O . ALA A 1 79 ? 14.806 2.699 -17.707 1.00 86.00 79 ALA A O 1
ATOM 565 N N . LEU A 1 80 ? 14.971 0.461 -17.596 1.00 81.12 80 LEU A N 1
ATOM 566 C CA . LEU A 1 80 ? 16.116 0.341 -18.489 1.00 81.12 80 LEU A CA 1
ATOM 567 C C . LEU A 1 80 ? 15.989 -0.942 -19.308 1.00 81.12 80 LEU A C 1
ATOM 569 O O . LEU A 1 80 ? 15.778 -2.017 -18.748 1.00 81.12 80 LEU A O 1
ATOM 573 N N . ARG A 1 81 ? 16.147 -0.834 -20.635 1.00 79.00 81 ARG A N 1
ATOM 574 C CA . ARG A 1 81 ? 16.148 -1.980 -21.568 1.00 79.00 81 ARG A CA 1
ATOM 575 C C . ARG A 1 81 ? 14.935 -2.907 -21.393 1.00 79.00 81 ARG A C 1
ATOM 577 O O . ARG A 1 81 ? 15.073 -4.127 -21.332 1.00 79.00 81 ARG A O 1
ATOM 584 N N . GLY A 1 82 ? 13.747 -2.318 -21.254 1.00 81.88 82 GLY A N 1
ATOM 585 C CA . GLY A 1 82 ? 12.495 -3.067 -21.113 1.00 81.88 82 GLY A CA 1
ATOM 586 C C . GLY A 1 82 ? 12.302 -3.755 -19.757 1.00 81.88 82 GLY A C 1
ATOM 587 O O . GLY A 1 82 ? 11.472 -4.657 -19.647 1.00 81.88 82 GLY A O 1
ATOM 588 N N . ARG A 1 83 ? 13.052 -3.366 -18.718 1.00 83.88 83 ARG A N 1
ATOM 589 C CA . ARG A 1 83 ? 12.871 -3.868 -17.347 1.00 83.88 83 ARG A CA 1
ATOM 590 C C . ARG A 1 83 ? 12.783 -2.733 -16.341 1.00 83.88 83 ARG A C 1
ATOM 592 O O . ARG A 1 83 ? 13.436 -1.706 -16.504 1.00 83.88 83 ARG A O 1
ATOM 599 N N . PHE A 1 84 ? 12.000 -2.941 -15.291 1.00 84.69 84 PHE A N 1
ATOM 600 C CA . PHE A 1 84 ? 12.025 -2.109 -14.099 1.00 84.69 84 PHE A CA 1
ATOM 601 C C . PHE A 1 84 ? 13.153 -2.563 -13.178 1.00 84.69 84 PHE A C 1
ATOM 603 O O . PHE A 1 84 ? 13.362 -3.760 -12.975 1.00 84.69 84 PHE A O 1
ATOM 610 N N . VAL A 1 85 ? 13.868 -1.608 -12.595 1.00 83.00 85 VAL A N 1
ATOM 611 C CA . VAL A 1 85 ? 15.003 -1.876 -11.707 1.00 83.00 85 VAL A CA 1
ATOM 612 C C . VAL A 1 85 ? 14.965 -0.884 -10.551 1.00 83.00 85 VAL A C 1
ATOM 614 O O . VAL A 1 85 ? 14.687 0.297 -10.756 1.00 83.00 85 VAL A O 1
ATOM 617 N N . TRP A 1 86 ? 15.242 -1.346 -9.336 1.00 81.56 86 TRP A N 1
ATOM 618 C CA . TRP A 1 86 ? 15.525 -0.443 -8.220 1.00 81.56 86 TRP A CA 1
ATOM 619 C C . TRP A 1 86 ? 16.843 0.307 -8.440 1.00 81.56 86 TRP A C 1
ATOM 621 O O . TRP A 1 86 ? 17.756 -0.212 -9.079 1.00 81.56 86 TRP A O 1
ATOM 631 N N . ASP A 1 87 ? 16.995 1.484 -7.836 1.00 76.94 87 ASP A N 1
ATOM 632 C CA . ASP A 1 87 ? 18.290 2.182 -7.753 1.00 76.94 87 ASP A CA 1
ATOM 633 C C . ASP A 1 87 ? 19.420 1.334 -7.158 1.00 76.94 87 ASP A C 1
ATOM 635 O O . ASP A 1 87 ? 20.578 1.479 -7.542 1.00 76.94 87 ASP A O 1
ATOM 639 N N . SER A 1 88 ? 19.079 0.399 -6.274 1.00 70.44 88 SER A N 1
ATOM 640 C CA . SER A 1 88 ? 19.986 -0.597 -5.707 1.00 70.44 88 SER A CA 1
ATOM 641 C C . SER A 1 88 ? 20.473 -1.643 -6.718 1.00 70.44 88 SER A C 1
ATOM 643 O O . SER A 1 88 ? 21.318 -2.470 -6.380 1.00 70.44 88 SER A O 1
ATOM 645 N N . GLY A 1 89 ? 19.943 -1.634 -7.944 1.00 71.25 89 GLY A N 1
ATOM 646 C CA . GLY A 1 89 ? 20.262 -2.579 -9.013 1.00 71.25 89 GLY A CA 1
ATOM 647 C C . GLY A 1 89 ? 19.418 -3.857 -9.002 1.00 71.25 89 GLY A C 1
ATOM 648 O O . GLY A 1 89 ? 19.628 -4.727 -9.845 1.00 71.25 89 GLY A O 1
ATOM 649 N N . LEU A 1 90 ? 18.460 -3.995 -8.078 1.00 72.81 90 LEU A N 1
ATOM 650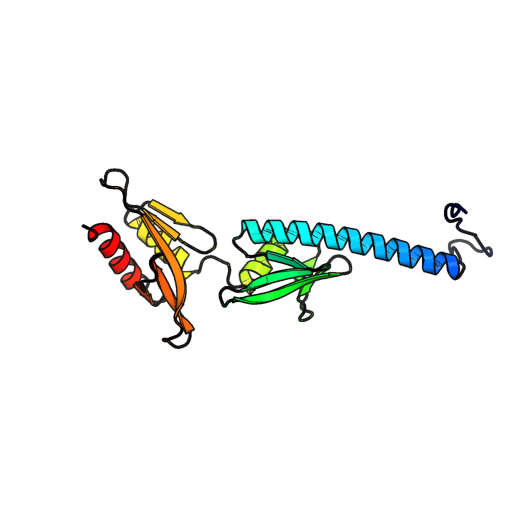 C CA . LEU A 1 90 ? 17.587 -5.169 -8.017 1.00 72.81 90 LEU A CA 1
ATOM 651 C C . LEU A 1 90 ? 16.551 -5.145 -9.153 1.00 72.81 90 LEU A C 1
ATOM 653 O O . LEU A 1 90 ? 15.746 -4.218 -9.254 1.00 72.81 90 LEU A O 1
ATOM 657 N N . ASP A 1 91 ? 16.532 -6.207 -9.958 1.00 78.81 91 ASP A N 1
ATOM 658 C CA . ASP A 1 91 ? 15.561 -6.400 -11.036 1.00 78.81 91 ASP A CA 1
ATOM 659 C C . ASP A 1 91 ? 14.146 -6.647 -10.490 1.00 78.81 91 ASP A C 1
ATOM 661 O O . ASP A 1 91 ? 13.871 -7.566 -9.702 1.00 78.81 91 ASP A O 1
ATOM 665 N N . LEU A 1 92 ? 13.222 -5.800 -10.929 1.00 74.44 92 LEU A N 1
ATOM 666 C CA . LEU A 1 92 ? 11.827 -5.848 -10.528 1.00 74.44 92 LEU A CA 1
ATOM 667 C C . LEU A 1 92 ? 10.994 -6.700 -11.477 1.00 74.44 92 LEU A C 1
ATOM 669 O O . LEU A 1 92 ? 10.093 -7.386 -10.993 1.00 74.44 92 LEU A O 1
ATOM 673 N N . GLY A 1 93 ? 11.344 -6.733 -12.761 1.00 82.62 93 GLY A N 1
ATOM 674 C CA . GLY A 1 93 ? 10.618 -7.464 -13.794 1.00 82.62 93 GLY A CA 1
ATOM 675 C C . GLY A 1 93 ? 10.518 -6.685 -15.109 1.00 82.62 93 GLY A C 1
ATOM 676 O O . GLY A 1 93 ? 11.023 -5.565 -15.213 1.00 82.62 93 GLY A O 1
ATOM 677 N N . PRO A 1 94 ? 9.886 -7.267 -16.137 1.00 85.69 94 PRO A N 1
ATOM 678 C CA . PRO A 1 94 ? 9.734 -6.631 -17.443 1.00 85.69 94 PRO A CA 1
ATOM 679 C C . PRO A 1 94 ? 8.783 -5.425 -17.395 1.00 85.69 94 PRO A C 1
ATOM 681 O O . PRO A 1 94 ? 7.821 -5.398 -16.628 1.00 85.69 94 PRO A O 1
ATOM 684 N N . THR A 1 95 ? 9.008 -4.436 -18.264 1.00 86.19 95 THR A N 1
ATOM 685 C CA . THR A 1 95 ? 8.143 -3.246 -18.386 1.00 86.19 95 THR A CA 1
ATOM 686 C C . THR A 1 95 ? 6.764 -3.547 -18.968 1.00 86.19 95 THR A C 1
ATOM 688 O O . THR A 1 95 ? 5.864 -2.720 -18.842 1.00 86.19 95 THR A O 1
ATOM 691 N N . GLY A 1 96 ? 6.583 -4.723 -19.580 1.00 82.06 96 GLY A N 1
ATOM 692 C CA . GLY A 1 96 ? 5.289 -5.204 -20.070 1.00 82.06 96 GLY A CA 1
ATOM 693 C C . GLY A 1 96 ? 4.320 -5.622 -18.958 1.00 82.06 96 GLY A C 1
ATOM 694 O O . GLY A 1 96 ? 3.115 -5.460 -19.122 1.00 82.06 96 GLY A O 1
ATOM 695 N N . ASP A 1 97 ? 4.831 -6.059 -17.802 1.00 86.50 97 ASP A N 1
ATOM 696 C CA . ASP A 1 97 ? 4.026 -6.636 -16.713 1.00 86.50 97 ASP A CA 1
ATOM 697 C C . ASP A 1 97 ? 3.868 -5.658 -15.543 1.00 86.50 97 ASP A C 1
ATOM 699 O O . ASP A 1 97 ? 4.093 -5.973 -14.372 1.00 86.50 97 ASP A O 1
ATOM 703 N N . VAL A 1 98 ? 3.458 -4.428 -15.866 1.00 86.56 98 VAL A N 1
ATOM 704 C CA . VAL A 1 98 ? 3.336 -3.310 -14.913 1.00 86.56 98 VAL A CA 1
ATOM 705 C C . VAL A 1 98 ? 2.530 -3.686 -13.665 1.00 86.56 98 VAL A C 1
ATOM 707 O O . VAL A 1 98 ? 2.903 -3.309 -12.558 1.00 86.56 98 VAL A O 1
ATOM 710 N N . GLY A 1 99 ? 1.437 -4.440 -13.819 1.00 75.25 99 GLY A N 1
ATOM 711 C CA . GLY A 1 99 ? 0.577 -4.837 -12.702 1.00 75.25 99 GLY A CA 1
ATOM 712 C C . GLY A 1 99 ? 1.244 -5.807 -11.722 1.00 75.25 99 GLY A C 1
ATOM 713 O O . GLY A 1 99 ? 1.100 -5.642 -10.508 1.00 75.25 99 GLY A O 1
ATOM 714 N N . GLU A 1 100 ? 1.994 -6.787 -12.231 1.00 73.25 100 GLU A N 1
ATOM 715 C CA . GLU A 1 100 ? 2.741 -7.742 -11.404 1.00 73.25 100 GLU A CA 1
ATOM 716 C C . GLU A 1 100 ? 3.897 -7.038 -10.688 1.00 73.25 100 GLU A C 1
ATOM 718 O O . GLU A 1 100 ? 4.078 -7.191 -9.477 1.00 73.25 100 GLU A O 1
ATOM 723 N N . VAL A 1 101 ? 4.620 -6.184 -11.416 1.00 80.19 101 VAL A N 1
ATOM 724 C CA . VAL A 1 101 ? 5.718 -5.389 -10.865 1.00 80.19 101 VAL A CA 1
ATOM 725 C C . VAL A 1 101 ? 5.218 -4.415 -9.798 1.00 80.19 101 VAL A C 1
ATOM 727 O O . VAL A 1 101 ? 5.821 -4.334 -8.729 1.00 80.19 101 VAL A O 1
ATOM 730 N N . ALA A 1 102 ? 4.086 -3.741 -10.019 1.00 80.88 102 ALA A N 1
ATOM 731 C CA . ALA A 1 102 ? 3.454 -2.889 -9.013 1.00 80.88 102 ALA A CA 1
ATOM 732 C C . ALA A 1 102 ? 3.099 -3.681 -7.746 1.00 80.88 102 ALA A C 1
ATOM 734 O O . ALA A 1 102 ? 3.382 -3.222 -6.642 1.00 80.88 102 ALA A O 1
ATOM 735 N N . GLY A 1 103 ? 2.541 -4.889 -7.885 1.00 72.62 103 GLY A N 1
ATOM 736 C CA . GLY A 1 103 ? 2.254 -5.770 -6.748 1.00 72.62 103 GLY A CA 1
ATOM 737 C C . GLY A 1 103 ? 3.516 -6.177 -5.981 1.00 72.62 103 GLY A C 1
ATOM 738 O O . GLY A 1 103 ? 3.558 -6.096 -4.754 1.00 72.62 103 GLY A O 1
ATOM 739 N N . LYS A 1 104 ? 4.582 -6.548 -6.698 1.00 75.50 104 LYS A N 1
ATOM 740 C CA . LYS A 1 104 ? 5.886 -6.876 -6.105 1.00 75.50 104 LYS A CA 1
ATOM 741 C C . LYS A 1 104 ? 6.491 -5.678 -5.369 1.00 75.50 104 LYS A C 1
ATOM 743 O O . LYS A 1 104 ? 6.988 -5.842 -4.259 1.00 75.50 104 LYS A O 1
ATOM 748 N N . ILE A 1 105 ? 6.421 -4.479 -5.946 1.00 78.19 105 ILE A N 1
ATOM 749 C CA . ILE A 1 105 ? 6.892 -3.242 -5.311 1.00 78.19 105 ILE A CA 1
ATOM 750 C C . ILE A 1 105 ? 6.074 -2.935 -4.056 1.00 78.19 105 ILE A C 1
ATOM 752 O O . ILE A 1 105 ? 6.661 -2.688 -3.013 1.00 78.19 105 ILE A O 1
ATOM 756 N N . VAL A 1 106 ? 4.744 -3.004 -4.115 1.00 76.69 106 VAL A N 1
ATOM 757 C CA . VAL A 1 106 ? 3.861 -2.773 -2.957 1.00 76.69 106 VAL A CA 1
ATOM 758 C C . VAL A 1 106 ? 4.195 -3.724 -1.806 1.00 76.69 106 VAL A C 1
ATOM 760 O O . VAL A 1 106 ? 4.329 -3.274 -0.671 1.00 76.69 106 VAL A O 1
ATOM 763 N N . ARG A 1 107 ? 4.449 -5.007 -2.092 1.00 69.19 107 ARG A N 1
ATOM 764 C CA . ARG A 1 107 ? 4.946 -5.974 -1.096 1.00 69.19 107 ARG A CA 1
ATOM 765 C C . ARG A 1 107 ? 6.284 -5.561 -0.497 1.00 69.19 107 ARG A C 1
ATOM 767 O O . ARG A 1 107 ? 6.426 -5.524 0.719 1.00 69.19 107 ARG A O 1
ATOM 774 N N . LEU A 1 108 ? 7.253 -5.227 -1.349 1.00 69.38 108 LEU A N 1
ATOM 775 C CA . LEU A 1 108 ? 8.598 -4.822 -0.929 1.00 69.38 108 LEU A CA 1
ATOM 776 C C . LEU A 1 108 ? 8.603 -3.512 -0.129 1.00 69.38 108 LEU A C 1
ATOM 778 O O . LEU A 1 108 ? 9.459 -3.319 0.728 1.00 69.38 108 LEU A O 1
ATOM 782 N N . LEU A 1 109 ? 7.654 -2.616 -0.400 1.00 70.38 109 LEU A N 1
ATOM 783 C CA . LEU A 1 109 ? 7.474 -1.358 0.323 1.00 70.38 109 LEU A CA 1
ATOM 784 C C . LEU A 1 109 ? 6.657 -1.513 1.614 1.00 70.38 109 LEU A C 1
ATOM 786 O O . LEU A 1 109 ? 6.528 -0.536 2.357 1.00 70.38 109 LEU A O 1
ATOM 790 N N . GLY A 1 110 ? 6.098 -2.701 1.877 1.00 61.66 110 GLY A N 1
ATOM 791 C CA . GLY A 1 110 ? 5.193 -2.932 3.003 1.00 61.66 110 GLY A CA 1
ATOM 792 C C . GLY A 1 110 ? 3.873 -2.167 2.865 1.00 61.66 110 GLY A C 1
ATOM 793 O O . GLY A 1 110 ? 3.292 -1.749 3.861 1.00 61.66 110 GLY A O 1
ATOM 794 N N . LEU A 1 111 ? 3.419 -1.925 1.636 1.00 64.19 111 LEU A N 1
ATOM 795 C CA . LEU A 1 111 ? 2.159 -1.243 1.324 1.00 64.19 111 LEU A CA 1
ATOM 796 C C . LEU A 1 111 ? 0.986 -2.218 1.132 1.00 64.19 111 LEU A C 1
ATOM 798 O O . LEU A 1 111 ? -0.121 -1.778 0.845 1.00 64.19 111 LEU A O 1
ATOM 802 N N . GLU A 1 112 ? 1.201 -3.531 1.275 1.00 61.06 112 GLU A N 1
ATOM 803 C CA . GLU A 1 112 ? 0.072 -4.452 1.430 1.00 61.06 112 GLU A CA 1
ATOM 804 C C . GLU A 1 112 ? -0.647 -4.172 2.763 1.00 61.06 112 GLU A C 1
ATOM 806 O O . GLU A 1 112 ? 0.018 -3.848 3.763 1.00 61.06 112 GLU A O 1
ATOM 811 N N . PRO A 1 113 ? -1.989 -4.317 2.807 1.00 59.53 113 PRO A N 1
ATOM 812 C CA . PRO A 1 113 ? -2.724 -4.245 4.058 1.00 59.53 113 PRO A CA 1
ATOM 813 C C . PRO A 1 113 ? -2.113 -5.274 4.999 1.00 59.53 113 PRO A C 1
ATOM 815 O O . PRO A 1 113 ? -1.970 -6.445 4.638 1.00 59.53 113 PRO A O 1
ATOM 818 N N . HIS A 1 114 ? -1.699 -4.824 6.187 1.00 65.94 114 HIS A N 1
ATOM 819 C CA . HIS A 1 114 ? -0.983 -5.676 7.129 1.00 65.94 114 HIS A CA 1
ATOM 820 C C . HIS A 1 114 ? -1.775 -6.982 7.311 1.00 65.94 114 HIS A C 1
ATOM 822 O O . HIS A 1 114 ? -3.000 -6.914 7.473 1.00 65.94 114 HIS A O 1
ATOM 828 N N . PRO A 1 115 ? -1.157 -8.177 7.286 1.00 72.56 115 PRO A N 1
ATOM 829 C CA . PRO A 1 115 ? -1.905 -9.432 7.401 1.00 72.56 115 PRO A CA 1
ATOM 830 C C . PRO A 1 115 ? -2.803 -9.436 8.648 1.00 72.56 115 PRO A C 1
ATOM 832 O O . PRO A 1 115 ? -3.932 -9.921 8.612 1.00 72.56 115 PRO A O 1
ATOM 835 N N . GLN A 1 116 ? -2.356 -8.781 9.720 1.00 80.31 116 GLN A N 1
ATOM 836 C CA . GLN A 1 116 ? -3.121 -8.592 10.950 1.00 80.31 116 GLN A CA 1
ATOM 837 C C . GLN A 1 116 ? -4.317 -7.631 10.793 1.00 80.31 116 GLN A C 1
ATOM 839 O O . GLN A 1 116 ? -5.350 -7.861 11.416 1.00 80.31 116 GLN A O 1
ATOM 844 N N . MET A 1 117 ? -4.255 -6.625 9.912 1.00 83.06 117 MET A N 1
ATOM 845 C CA . MET A 1 117 ? -5.415 -5.786 9.567 1.00 83.06 117 MET A CA 1
ATOM 846 C C . MET A 1 117 ? -6.493 -6.581 8.836 1.00 83.06 117 MET A C 1
ATOM 848 O O . MET A 1 117 ? -7.671 -6.432 9.142 1.00 83.06 117 MET A O 1
ATOM 852 N N . SER A 1 118 ? -6.101 -7.470 7.919 1.00 82.62 118 SER A N 1
ATOM 853 C CA . SER A 1 118 ? -7.052 -8.361 7.237 1.00 82.62 118 SER A CA 1
ATOM 854 C C . SER A 1 118 ? -7.746 -9.302 8.231 1.00 82.62 118 SER A C 1
ATOM 856 O O . SER A 1 118 ? -8.950 -9.553 8.136 1.00 82.62 118 SER A O 1
ATOM 858 N N . VAL A 1 119 ? -7.006 -9.789 9.233 1.00 87.75 119 VAL A N 1
ATOM 859 C CA . VAL A 1 119 ? -7.551 -10.615 10.319 1.00 87.75 119 VAL A CA 1
ATOM 860 C C . VAL A 1 119 ? -8.503 -9.810 11.210 1.00 87.75 119 VAL A C 1
ATOM 862 O O . VAL A 1 119 ? -9.603 -10.289 11.496 1.00 87.75 119 VAL A O 1
ATOM 865 N N . LEU A 1 120 ? -8.123 -8.594 11.616 1.00 86.50 120 LEU A N 1
ATOM 866 C CA . LEU A 1 120 ? -8.964 -7.705 12.422 1.00 86.50 120 LEU A CA 1
ATOM 867 C C . LEU A 1 120 ? -10.256 -7.332 11.681 1.00 86.50 120 LEU A C 1
ATOM 869 O O . LEU A 1 120 ? -11.344 -7.467 12.238 1.00 86.50 120 LEU A O 1
ATOM 873 N N . ALA A 1 121 ? -10.156 -6.959 10.403 1.00 86.81 121 ALA A N 1
ATOM 874 C CA . ALA A 1 121 ? -11.301 -6.660 9.547 1.00 86.81 121 ALA A CA 1
ATOM 875 C C . ALA A 1 121 ? -12.277 -7.839 9.468 1.00 86.81 121 ALA A C 1
ATOM 877 O O . ALA A 1 121 ? -13.481 -7.676 9.674 1.00 86.81 121 ALA A O 1
ATOM 878 N N . ARG A 1 122 ? -11.759 -9.055 9.250 1.00 88.38 122 ARG A N 1
ATOM 879 C CA . ARG A 1 122 ? -12.579 -10.271 9.233 1.00 88.38 122 ARG A CA 1
ATOM 880 C C . ARG A 1 122 ? -13.290 -10.498 10.569 1.00 88.38 122 ARG A C 1
ATOM 882 O O . ARG A 1 122 ? -14.464 -10.860 10.562 1.00 88.38 122 ARG A O 1
ATOM 889 N N . ARG A 1 123 ? -12.616 -10.285 11.705 1.00 90.25 123 ARG A N 1
ATOM 890 C CA . ARG A 1 123 ? -13.237 -10.432 13.033 1.00 90.25 123 ARG A CA 1
ATOM 891 C C . ARG A 1 123 ? -14.340 -9.407 13.281 1.00 90.25 123 ARG A C 1
ATOM 893 O O . ARG A 1 123 ? -15.424 -9.788 13.719 1.00 90.25 123 ARG A O 1
ATOM 900 N N . MET A 1 124 ? -14.103 -8.142 12.939 1.00 88.31 124 MET A N 1
ATOM 901 C CA . MET A 1 124 ? -15.116 -7.090 13.066 1.00 88.31 124 MET A CA 1
ATOM 902 C C . MET A 1 124 ? -16.336 -7.371 12.177 1.00 88.31 124 MET A C 1
ATOM 904 O O . MET A 1 124 ? -17.470 -7.227 12.636 1.00 88.31 124 MET A O 1
ATOM 908 N N . GLY A 1 125 ? -16.117 -7.877 10.959 1.00 85.88 125 GLY A N 1
ATOM 909 C CA . GLY A 1 125 ? -17.191 -8.333 10.074 1.00 85.88 125 GLY A CA 1
ATOM 910 C C . GLY A 1 125 ? -18.013 -9.484 10.665 1.00 85.88 125 GLY A C 1
ATOM 911 O O . GLY A 1 125 ? -19.240 -9.450 10.619 1.00 85.88 125 GLY A O 1
ATOM 912 N N . VAL A 1 126 ? -17.368 -10.473 11.300 1.00 88.56 126 VAL A N 1
ATOM 913 C CA . VAL A 1 126 ? -18.065 -11.573 12.005 1.00 88.56 126 VAL A CA 1
ATOM 914 C C . VAL A 1 126 ? -18.918 -11.056 13.171 1.00 88.56 126 VAL A C 1
ATOM 916 O O . VAL A 1 126 ? -19.981 -11.610 13.441 1.00 88.56 126 VAL A O 1
ATOM 919 N N . ARG A 1 127 ? -18.500 -9.972 13.834 1.00 83.44 127 ARG A N 1
ATOM 920 C CA . ARG A 1 127 ? -19.287 -9.293 14.877 1.00 83.44 127 ARG A CA 1
ATOM 921 C C . ARG A 1 127 ? -20.434 -8.423 14.348 1.00 83.44 127 ARG A C 1
ATOM 923 O O . ARG A 1 127 ? -21.181 -7.872 15.151 1.00 83.44 127 ARG A O 1
ATOM 930 N N . GLY A 1 128 ? -20.595 -8.316 13.030 1.00 83.62 128 GLY A N 1
ATOM 931 C CA . GLY A 1 128 ? -21.681 -7.568 12.396 1.00 83.62 128 GLY A CA 1
ATOM 932 C C . GLY A 1 128 ? -21.374 -6.095 12.124 1.00 83.62 128 GLY A C 1
ATOM 933 O O . GLY A 1 128 ? -22.277 -5.365 11.722 1.00 83.62 128 GLY A O 1
ATOM 934 N N . TYR A 1 129 ? -20.128 -5.647 12.311 1.00 87.31 129 TYR A N 1
ATOM 935 C CA . TYR A 1 129 ? -19.708 -4.309 11.890 1.00 87.31 129 TYR A CA 1
ATOM 936 C C . TYR A 1 129 ? -19.490 -4.268 10.375 1.00 87.31 129 TYR A C 1
ATOM 938 O O . TYR A 1 129 ? -19.010 -5.233 9.779 1.00 87.31 129 TYR A O 1
ATOM 946 N N . ALA A 1 130 ? -19.810 -3.133 9.753 1.00 86.06 130 ALA A N 1
ATOM 947 C CA . ALA A 1 130 ? -19.458 -2.901 8.359 1.00 86.06 130 ALA A CA 1
ATOM 948 C C . ALA A 1 130 ? -17.968 -2.548 8.288 1.00 86.06 130 ALA A C 1
ATOM 950 O O . ALA A 1 130 ? -17.510 -1.675 9.024 1.00 86.06 130 ALA A O 1
ATOM 951 N N . VAL A 1 131 ? -17.206 -3.237 7.440 1.00 86.69 131 V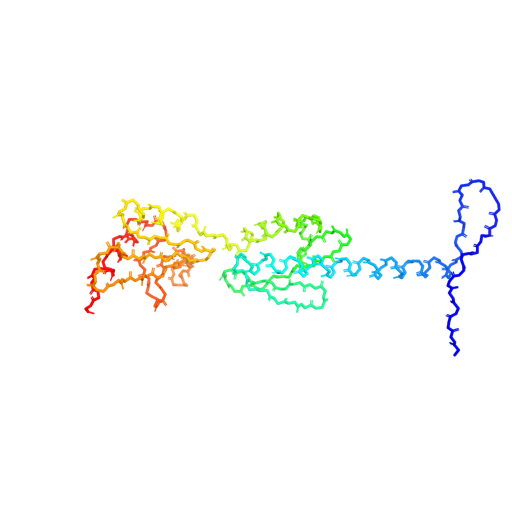AL A N 1
ATOM 952 C CA . VAL A 1 131 ? -15.763 -3.010 7.307 1.00 86.69 131 VAL A CA 1
ATOM 953 C C . VAL A 1 131 ? -15.417 -2.760 5.852 1.00 86.69 131 VAL A C 1
ATOM 955 O O . VAL A 1 131 ? -15.751 -3.573 4.993 1.00 86.69 131 VAL A O 1
ATOM 958 N N . ASP A 1 132 ? -14.723 -1.656 5.606 1.00 84.75 132 ASP A N 1
ATOM 959 C CA . ASP A 1 132 ? -14.101 -1.344 4.326 1.00 84.75 132 ASP A CA 1
ATOM 960 C C . ASP A 1 132 ? -12.579 -1.478 4.454 1.00 84.75 132 ASP A C 1
ATOM 962 O O . ASP A 1 132 ? -11.985 -0.977 5.413 1.00 84.75 132 ASP A O 1
ATOM 966 N N . ILE A 1 133 ? -11.953 -2.200 3.524 1.00 77.50 133 ILE A N 1
ATOM 967 C CA . ILE A 1 133 ? -10.515 -2.493 3.540 1.00 77.50 133 ILE A CA 1
ATOM 968 C C . ILE A 1 133 ? -9.864 -1.725 2.395 1.00 77.50 133 ILE A C 1
ATOM 970 O O . ILE A 1 133 ? -10.085 -2.034 1.226 1.00 77.50 133 ILE A O 1
ATOM 974 N N . SER A 1 134 ? -9.017 -0.763 2.746 1.00 70.31 134 SER A N 1
ATOM 975 C CA . SER A 1 134 ? -8.137 -0.061 1.816 1.00 70.31 134 SER A CA 1
ATOM 976 C C . SER A 1 134 ? -6.706 -0.609 1.908 1.00 70.31 134 SER A C 1
ATOM 978 O O . SER A 1 134 ? -6.390 -1.442 2.759 1.00 70.31 134 SER A O 1
ATOM 980 N N . ALA A 1 135 ? -5.820 -0.150 1.020 1.00 56.91 135 ALA A N 1
ATOM 981 C CA . ALA A 1 135 ? -4.438 -0.628 0.931 1.00 56.91 135 ALA A CA 1
ATOM 982 C C . ALA A 1 135 ? -3.631 -0.408 2.227 1.00 56.91 135 ALA A C 1
ATOM 984 O O . ALA A 1 135 ? -2.795 -1.237 2.576 1.00 56.91 135 ALA A O 1
ATOM 985 N N . SER A 1 136 ? -3.901 0.675 2.963 1.00 65.50 136 SER A N 1
ATOM 986 C CA . SER A 1 136 ? -3.151 1.066 4.168 1.00 65.50 136 SER A CA 1
ATOM 987 C C . SER A 1 136 ? -3.996 1.193 5.438 1.00 65.50 136 SER A C 1
ATOM 989 O O . SER A 1 136 ? -3.448 1.372 6.525 1.00 65.50 136 SER A O 1
ATOM 991 N N . GLU A 1 137 ? -5.320 1.097 5.330 1.00 79.25 137 GLU A N 1
ATOM 992 C CA . GLU A 1 137 ? -6.236 1.317 6.446 1.00 79.25 137 GLU A CA 1
ATOM 993 C C . GLU A 1 137 ? -7.487 0.446 6.348 1.00 79.25 137 GLU A C 1
ATOM 995 O O . GLU A 1 137 ? -7.915 0.072 5.256 1.00 79.25 137 GLU A O 1
ATOM 1000 N N . ILE A 1 138 ? -8.091 0.146 7.496 1.00 85.62 138 ILE A N 1
ATOM 1001 C CA . ILE A 1 138 ? -9.441 -0.415 7.563 1.00 85.62 138 ILE A CA 1
ATOM 1002 C C . ILE A 1 138 ? -10.374 0.625 8.173 1.00 85.62 138 ILE A C 1
ATOM 1004 O O . ILE A 1 138 ? -10.046 1.264 9.173 1.00 85.62 138 ILE A O 1
ATOM 1008 N N . THR A 1 139 ? -11.550 0.796 7.583 1.00 86.31 139 THR A N 1
ATOM 1009 C CA . THR A 1 139 ? -12.616 1.618 8.154 1.00 86.31 139 THR A CA 1
ATOM 1010 C C . THR A 1 139 ? -13.666 0.693 8.729 1.00 86.31 139 THR A C 1
ATOM 1012 O O . THR A 1 139 ? -14.267 -0.092 8.003 1.00 86.31 139 THR A O 1
ATOM 1015 N N . VAL A 1 140 ? -13.891 0.781 10.035 1.00 87.44 140 VAL A N 1
ATOM 1016 C CA . VAL A 1 140 ? -14.907 -0.011 10.726 1.00 87.44 140 VAL A CA 1
ATOM 1017 C C . VAL A 1 140 ? -16.061 0.901 11.102 1.00 87.44 140 VAL A C 1
ATOM 1019 O O . VAL A 1 140 ? -15.873 1.894 11.801 1.00 87.44 140 VAL A O 1
ATOM 1022 N N . THR A 1 141 ? -17.260 0.574 10.635 1.00 86.81 141 THR A N 1
ATOM 1023 C CA . THR A 1 141 ? -18.483 1.347 10.847 1.00 86.81 141 THR A CA 1
ATOM 1024 C C . THR A 1 141 ? -19.500 0.539 11.645 1.00 86.81 141 THR A C 1
ATOM 1026 O O . THR A 1 141 ? -19.626 -0.679 11.487 1.00 86.81 141 THR A O 1
ATOM 1029 N N . THR A 1 142 ? -20.237 1.217 12.524 1.00 85.25 142 THR A N 1
ATOM 1030 C CA . THR A 1 142 ? -21.348 0.617 13.269 1.00 85.25 142 THR A CA 1
ATOM 1031 C C . THR A 1 142 ? -22.389 0.005 12.327 1.00 85.25 142 THR A C 1
ATOM 1033 O O . THR A 1 142 ? -22.605 0.540 11.236 1.00 85.25 142 THR A O 1
ATOM 1036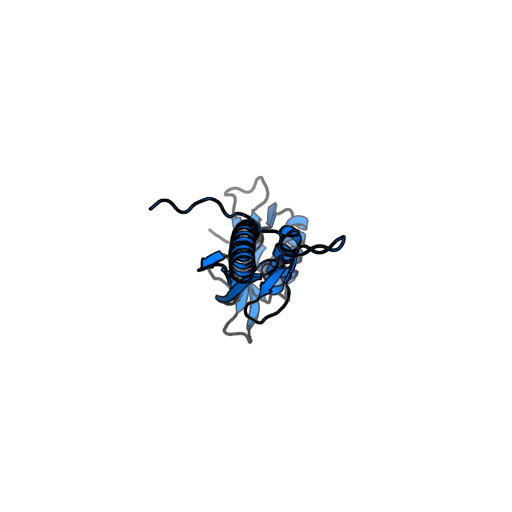 N N . PRO A 1 143 ? -23.077 -1.072 12.745 1.00 78.31 143 PRO A N 1
ATOM 1037 C CA . PRO A 1 143 ? -24.118 -1.702 11.940 1.00 78.31 143 PRO A CA 1
ATOM 1038 C C . PRO A 1 143 ? -25.238 -0.724 11.551 1.00 78.31 143 PRO A C 1
ATOM 1040 O O . PRO A 1 143 ? -25.546 0.223 12.282 1.00 78.31 143 PRO A O 1
ATOM 1043 N N . LEU A 1 144 ? -25.893 -0.999 10.419 1.00 68.31 144 LEU A N 1
ATOM 1044 C CA . LEU A 1 144 ? -27.094 -0.283 9.979 1.00 68.31 144 LEU A CA 1
ATOM 1045 C C . LEU A 1 144 ? -28.176 -0.360 11.071 1.00 68.31 144 LEU A C 1
ATOM 1047 O O . LEU A 1 144 ? -28.579 -1.449 11.472 1.00 68.31 144 LEU A O 1
ATOM 1051 N N . GLY A 1 145 ? -28.636 0.798 11.551 1.00 66.62 145 GLY A N 1
ATOM 1052 C CA . GLY A 1 145 ? -29.647 0.912 12.613 1.00 66.62 145 GLY A CA 1
ATOM 1053 C C . GLY A 1 145 ? -29.136 1.508 13.929 1.00 66.62 145 GLY A C 1
ATOM 1054 O O . GLY A 1 145 ? -29.948 1.890 14.768 1.00 66.62 145 GLY A O 1
ATOM 1055 N N . VAL A 1 146 ? -27.818 1.656 14.102 1.00 68.75 146 VAL A N 1
ATOM 1056 C CA . VAL A 1 146 ? -27.236 2.411 15.223 1.00 68.75 146 VAL A CA 1
ATOM 1057 C C . VAL A 1 146 ? -27.186 3.898 14.861 1.00 68.75 146 VAL A C 1
ATOM 1059 O O . VAL A 1 146 ? -26.601 4.270 13.845 1.00 68.75 146 VAL A O 1
ATOM 1062 N N . SER A 1 147 ? -27.812 4.746 15.684 1.00 68.38 147 SER A N 1
ATOM 1063 C CA . SER A 1 147 ? -27.835 6.202 15.507 1.00 68.38 147 SER A CA 1
ATOM 1064 C C . SER A 1 147 ? -27.216 6.902 16.724 1.00 68.38 147 SER A C 1
ATOM 1066 O O . SER A 1 147 ? -27.692 6.668 17.837 1.00 68.38 147 SER A O 1
ATOM 1068 N N . PRO A 1 148 ? -26.216 7.784 16.544 1.00 73.25 148 PRO A N 1
ATOM 1069 C CA . PRO A 1 148 ? -25.599 8.160 15.269 1.00 73.25 148 PRO A CA 1
ATOM 1070 C C . PRO A 1 148 ? -24.680 7.051 14.717 1.00 73.25 148 PRO A C 1
ATOM 1072 O O . PRO A 1 148 ? -24.047 6.346 15.506 1.00 73.25 148 PRO A O 1
ATOM 1075 N N . PRO A 1 149 ? -24.575 6.894 13.382 1.00 72.31 149 PRO A N 1
ATOM 1076 C CA . PRO A 1 149 ? -23.607 5.985 12.782 1.00 72.31 149 PRO A CA 1
ATOM 1077 C C . PRO A 1 149 ? -22.187 6.468 13.088 1.00 72.31 149 PRO A C 1
ATOM 1079 O O . PRO A 1 149 ? -21.881 7.654 12.954 1.00 72.31 149 PRO A O 1
ATOM 1082 N N . ARG A 1 150 ? -21.316 5.548 13.505 1.00 82.50 150 ARG A N 1
ATOM 1083 C CA . ARG A 1 150 ? -19.932 5.850 13.894 1.00 82.50 150 ARG A CA 1
ATOM 1084 C C . ARG A 1 150 ? -18.969 5.045 13.051 1.00 82.50 150 ARG A C 1
ATOM 1086 O O . ARG A 1 150 ? -19.204 3.864 12.806 1.00 82.50 150 ARG A O 1
ATOM 1093 N N . ALA A 1 151 ? -17.881 5.682 12.641 1.00 86.00 151 ALA A N 1
ATOM 1094 C CA . ALA A 1 151 ? -16.815 5.049 11.888 1.00 86.00 151 ALA A CA 1
ATOM 1095 C C . ALA A 1 151 ? -15.469 5.334 12.552 1.00 86.00 151 ALA A C 1
ATOM 1097 O O . ALA A 1 151 ? -15.179 6.470 12.923 1.00 86.00 151 ALA A O 1
ATOM 1098 N N . VAL A 1 152 ? -14.646 4.299 12.683 1.00 86.44 152 VAL A N 1
ATOM 1099 C CA . VAL A 1 152 ? -13.265 4.404 13.145 1.00 86.44 152 VAL A CA 1
ATOM 1100 C C . VAL A 1 152 ? -12.370 3.872 12.040 1.00 86.44 152 VAL A C 1
ATOM 1102 O O . VAL A 1 152 ? -12.483 2.719 11.627 1.00 86.44 152 VAL A O 1
ATOM 1105 N N . ARG A 1 153 ? -11.480 4.736 11.559 1.00 87.06 153 ARG A N 1
ATOM 1106 C CA . ARG A 1 153 ? -10.377 4.360 10.678 1.00 87.06 153 ARG A CA 1
ATOM 1107 C C . ARG A 1 153 ? -9.209 3.864 11.516 1.00 87.06 153 ARG A C 1
ATOM 1109 O O . ARG A 1 153 ? -8.871 4.502 12.520 1.00 87.06 153 ARG A O 1
ATOM 1116 N N . VAL A 1 154 ? -8.635 2.745 11.094 1.00 87.31 154 VAL A N 1
ATOM 1117 C CA . VAL A 1 154 ? -7.548 2.047 11.774 1.00 87.31 154 VAL A CA 1
ATOM 1118 C C . VAL A 1 154 ? -6.405 1.813 10.799 1.00 87.31 154 VAL A C 1
ATOM 1120 O O . VAL A 1 154 ? -6.608 1.220 9.737 1.00 87.31 154 VAL A O 1
ATOM 1123 N N . THR A 1 155 ? -5.206 2.234 11.181 1.00 84.44 155 THR A N 1
ATOM 1124 C CA . THR A 1 155 ? -3.954 1.927 10.481 1.00 84.44 155 THR A CA 1
ATOM 1125 C C . THR A 1 155 ? -3.122 0.944 11.301 1.00 84.44 155 THR A C 1
ATOM 1127 O O . THR A 1 155 ? -3.402 0.687 12.475 1.00 84.44 155 THR A O 1
ATOM 1130 N N . CYS A 1 156 ? -2.122 0.333 10.669 1.00 81.38 156 CYS A N 1
ATOM 1131 C CA . CYS A 1 156 ? -1.164 -0.534 11.344 1.00 81.38 156 CYS A CA 1
ATOM 1132 C C . CYS A 1 156 ? 0.249 -0.043 11.044 1.00 81.38 156 CYS A C 1
ATOM 1134 O O . CYS A 1 156 ? 0.717 -0.132 9.904 1.00 81.38 156 CYS A O 1
ATOM 1136 N N . GLU A 1 157 ? 0.892 0.528 12.058 1.00 73.94 157 GLU A N 1
ATOM 1137 C CA . GLU A 1 157 ? 2.153 1.254 11.924 1.00 73.94 157 GLU A CA 1
ATOM 1138 C C . GLU A 1 157 ? 3.093 0.930 13.093 1.00 73.94 157 GLU A C 1
ATOM 1140 O O . GLU A 1 157 ? 2.617 0.723 14.219 1.00 73.94 157 GLU A O 1
ATOM 1145 N N . PRO A 1 158 ? 4.417 0.905 12.851 1.00 70.69 158 PRO A N 1
ATOM 1146 C CA . PRO A 1 158 ? 5.400 0.671 13.896 1.00 70.69 158 PRO A CA 1
ATOM 1147 C C . PRO A 1 158 ? 5.373 1.798 14.926 1.00 70.69 158 PRO A C 1
ATOM 1149 O O . PRO A 1 158 ? 5.309 2.981 14.584 1.00 70.69 158 PRO A O 1
ATOM 1152 N N . ARG A 1 159 ? 5.431 1.432 16.207 1.00 73.81 159 ARG A N 1
ATOM 1153 C CA . ARG A 1 159 ? 5.468 2.387 17.314 1.00 73.81 159 ARG A CA 1
ATOM 1154 C C . ARG A 1 159 ? 6.924 2.750 17.641 1.00 73.81 159 ARG A C 1
ATOM 1156 O O . ARG A 1 159 ? 7.649 1.890 18.138 1.00 73.81 159 ARG A O 1
ATOM 1163 N N . PRO A 1 160 ? 7.347 4.024 17.491 1.00 60.72 160 PRO A N 1
ATOM 1164 C CA . PRO A 1 160 ? 8.750 4.419 17.687 1.00 60.72 160 PRO A CA 1
ATOM 1165 C C . PRO A 1 160 ? 9.307 4.146 19.090 1.00 60.72 160 PRO A C 1
ATOM 1167 O O . PRO A 1 160 ? 10.513 4.051 19.285 1.00 60.72 160 PRO A O 1
ATOM 1170 N N . THR A 1 161 ? 8.432 4.066 20.094 1.00 71.75 161 THR A N 1
ATOM 1171 C CA . THR A 1 161 ? 8.811 3.850 21.496 1.00 71.75 161 THR A CA 1
ATOM 1172 C C . THR A 1 161 ? 8.893 2.377 21.891 1.00 71.75 161 THR A C 1
ATOM 1174 O O . THR A 1 161 ? 9.200 2.101 23.045 1.00 71.75 161 THR A O 1
ATOM 1177 N N . ASP A 1 162 ? 8.568 1.450 20.989 1.00 68.06 162 ASP A N 1
ATOM 1178 C CA . ASP A 1 162 ? 8.338 0.040 21.317 1.00 68.06 162 ASP A CA 1
ATOM 1179 C C . ASP A 1 162 ? 9.078 -0.892 20.348 1.00 68.06 162 ASP A C 1
ATOM 1181 O O . ASP A 1 162 ? 8.483 -1.750 19.704 1.00 68.06 162 ASP A O 1
ATOM 1185 N N . GLU A 1 163 ? 10.389 -0.671 20.197 1.00 67.00 163 GLU A N 1
ATOM 1186 C CA . GLU A 1 163 ? 11.288 -1.501 19.370 1.00 67.00 163 GLU A CA 1
ATOM 1187 C C . GLU A 1 163 ? 10.823 -1.678 17.907 1.00 67.00 163 GLU A C 1
ATOM 1189 O O . GLU A 1 163 ? 11.046 -2.728 17.310 1.00 67.00 163 GLU A O 1
ATOM 1194 N N . ASP A 1 164 ? 10.155 -0.670 17.335 1.00 63.34 164 ASP A N 1
ATOM 1195 C CA . ASP A 1 164 ? 9.539 -0.720 15.998 1.00 63.34 164 ASP A CA 1
ATOM 1196 C C . ASP A 1 164 ? 8.500 -1.846 15.817 1.00 63.34 164 ASP A C 1
ATOM 1198 O O . ASP A 1 164 ? 8.208 -2.263 14.695 1.00 63.34 164 ASP A O 1
ATOM 1202 N N . ARG A 1 165 ? 7.891 -2.331 16.907 1.00 71.88 165 ARG A N 1
ATOM 1203 C CA . ARG A 1 165 ? 6.766 -3.269 16.825 1.00 71.88 165 ARG A CA 1
ATOM 1204 C C . ARG A 1 165 ? 5.568 -2.594 16.183 1.00 71.88 165 ARG A C 1
ATOM 1206 O O . ARG A 1 165 ? 5.260 -1.437 16.478 1.00 71.88 165 ARG A O 1
ATOM 1213 N N . ASP A 1 166 ? 4.866 -3.334 15.335 1.00 78.88 166 ASP A N 1
ATOM 1214 C CA . ASP A 1 166 ? 3.639 -2.861 14.706 1.00 78.88 166 ASP A CA 1
ATOM 1215 C C . ASP A 1 166 ? 2.508 -2.762 15.734 1.00 78.88 166 ASP A C 1
ATOM 1217 O O . ASP A 1 166 ? 2.269 -3.682 16.518 1.00 78.88 166 ASP A O 1
ATOM 1221 N N . TRP A 1 167 ? 1.784 -1.648 15.710 1.00 85.44 167 TRP A N 1
ATOM 1222 C CA . TRP A 1 167 ? 0.607 -1.393 16.538 1.00 85.44 167 TRP A CA 1
ATOM 1223 C C . TRP A 1 167 ? -0.581 -1.023 15.657 1.00 85.44 167 TRP A C 1
ATOM 1225 O O . TRP A 1 167 ? -0.423 -0.507 14.549 1.00 85.44 167 TRP A O 1
ATOM 1235 N N . PHE A 1 168 ? -1.788 -1.278 16.153 1.00 87.69 168 PHE A N 1
ATOM 1236 C CA . PHE A 1 168 ? -2.999 -0.710 15.582 1.00 87.69 168 PHE A CA 1
ATOM 1237 C C . PHE A 1 168 ? -3.198 0.703 16.112 1.00 87.69 168 PHE A C 1
ATOM 1239 O O . PHE A 1 168 ? -3.199 0.927 17.323 1.00 87.69 168 PHE A O 1
ATOM 1246 N N . TRP A 1 169 ? -3.427 1.635 15.201 1.00 83.38 169 TRP A N 1
ATOM 1247 C CA . TRP A 1 169 ? -3.645 3.041 15.503 1.00 83.38 169 TRP A CA 1
ATOM 1248 C C . TRP A 1 169 ? -5.006 3.467 15.001 1.00 83.38 169 TRP A C 1
ATOM 1250 O O . TRP A 1 169 ? -5.441 3.053 13.931 1.00 83.38 169 TRP A O 1
ATOM 1260 N N . THR A 1 170 ? -5.682 4.319 15.755 1.00 87.69 170 THR A N 1
ATOM 1261 C CA . THR A 1 170 ? -6.841 5.041 15.237 1.00 87.69 170 THR A CA 1
ATOM 1262 C C . THR A 1 170 ? -6.383 6.224 14.387 1.00 87.69 170 THR A C 1
ATOM 1264 O O . THR A 1 170 ? -5.298 6.766 14.580 1.00 87.69 170 THR A O 1
ATOM 1267 N N . HIS A 1 171 ? -7.247 6.706 13.498 1.00 81.75 171 HIS A N 1
ATOM 1268 C CA . HIS A 1 171 ? -7.018 7.952 12.754 1.00 81.75 171 HIS A CA 1
ATOM 1269 C C . HIS A 1 171 ? -6.843 9.215 13.617 1.00 81.75 171 HIS A C 1
ATOM 1271 O O . HIS A 1 171 ? -6.496 10.264 13.079 1.00 81.75 171 HIS A O 1
ATOM 1277 N N . TRP A 1 172 ? -7.079 9.136 14.929 1.00 80.44 172 TRP A N 1
ATOM 1278 C CA . TRP A 1 172 ? -6.790 10.212 15.880 1.00 80.44 172 TRP A CA 1
ATOM 1279 C C . TRP A 1 172 ? -5.366 10.150 16.448 1.00 80.44 172 TRP A C 1
ATOM 1281 O O . TRP A 1 172 ? -4.962 11.054 17.171 1.00 80.44 172 TRP A O 1
ATOM 1291 N N . GLY A 1 173 ? -4.596 9.113 16.108 1.00 77.62 173 GLY A N 1
ATOM 1292 C CA . GLY A 1 173 ? -3.250 8.893 16.632 1.00 77.62 173 GLY A CA 1
ATOM 1293 C C . GLY A 1 173 ? -3.217 8.126 17.955 1.00 77.62 173 GLY A C 1
ATOM 1294 O O . GLY A 1 173 ? -2.146 7.987 18.540 1.00 77.62 173 GLY A O 1
ATOM 1295 N N . ASP A 1 174 ? -4.354 7.595 18.417 1.00 84.31 174 ASP A N 1
ATOM 1296 C CA . ASP A 1 174 ? -4.397 6.761 19.619 1.00 84.31 174 ASP A CA 1
ATOM 1297 C C . ASP A 1 174 ? -4.049 5.309 19.290 1.00 84.31 174 ASP A C 1
ATOM 1299 O O . ASP A 1 174 ? -4.659 4.692 18.408 1.00 84.31 174 ASP A O 1
ATOM 1303 N N . ALA A 1 175 ? -3.088 4.761 20.033 1.00 84.38 175 ALA A N 1
ATOM 1304 C CA . ALA A 1 175 ? -2.704 3.360 19.957 1.00 84.38 175 ALA A CA 1
ATOM 1305 C C . ALA A 1 175 ? -3.776 2.474 20.612 1.00 84.38 175 ALA A C 1
ATOM 1307 O O . ALA A 1 175 ? -4.171 2.703 21.755 1.00 84.38 175 ALA A O 1
ATOM 1308 N N . LEU A 1 176 ? -4.226 1.445 19.896 1.00 87.06 176 LEU A N 1
ATOM 1309 C CA . LEU A 1 176 ? -5.249 0.502 20.355 1.00 87.06 176 LEU A CA 1
ATOM 1310 C C . LEU A 1 176 ? -4.620 -0.690 21.072 1.00 87.06 176 LEU A C 1
ATOM 1312 O O . LEU A 1 176 ? -4.905 -0.947 22.237 1.00 87.06 176 LEU A O 1
ATOM 1316 N N . ALA A 1 177 ? -3.779 -1.425 20.347 1.00 89.69 177 ALA A N 1
ATOM 1317 C CA . ALA A 1 177 ? -3.082 -2.614 20.814 1.00 89.69 177 ALA A CA 1
ATOM 1318 C C . ALA A 1 177 ? -1.915 -2.934 19.872 1.00 89.69 177 ALA A C 1
ATOM 1320 O O . ALA A 1 177 ? -1.902 -2.490 18.719 1.00 89.69 177 ALA A O 1
ATOM 1321 N N . GLU A 1 178 ? -0.961 -3.730 20.352 1.00 88.31 178 GLU A N 1
ATOM 1322 C CA . GLU A 1 178 ? 0.079 -4.331 19.513 1.00 88.31 178 GLU A CA 1
ATOM 1323 C C . GLU A 1 178 ? -0.578 -5.163 18.405 1.00 88.31 178 GLU A C 1
ATOM 1325 O O . GLU A 1 178 ? -1.593 -5.828 18.620 1.00 88.31 178 GLU A O 1
ATOM 1330 N N . ALA A 1 179 ? -0.009 -5.150 17.204 1.00 83.56 179 ALA A N 1
ATOM 1331 C CA . ALA A 1 179 ? -0.645 -5.746 16.040 1.00 83.56 179 ALA A CA 1
ATOM 1332 C C . ALA A 1 179 ? -0.743 -7.290 16.126 1.00 83.56 179 ALA A C 1
ATOM 1334 O O . ALA A 1 179 ? -1.603 -7.910 15.492 1.00 83.56 179 ALA A O 1
ATOM 1335 N N . GLY A 1 180 ? 0.067 -7.914 16.993 1.00 84.00 180 GLY A N 1
ATOM 1336 C CA . GLY A 1 180 ? -0.071 -9.317 17.397 1.00 84.00 180 GLY A CA 1
ATOM 1337 C C . GLY A 1 180 ? -1.283 -9.609 18.296 1.00 84.00 180 GLY A C 1
ATOM 1338 O O . GLY A 1 180 ? -1.809 -10.724 18.260 1.00 84.00 180 GLY A O 1
ATOM 1339 N N . ASP A 1 181 ? -1.779 -8.622 19.049 1.00 89.19 181 ASP A N 1
ATOM 1340 C CA . ASP A 1 181 ? -2.953 -8.745 19.917 1.00 89.19 181 ASP A CA 1
ATOM 1341 C C . ASP A 1 181 ? -4.235 -8.293 19.205 1.00 89.19 181 ASP A C 1
ATOM 1343 O O . ASP A 1 181 ? -4.848 -7.261 19.489 1.00 89.19 181 ASP A O 1
ATOM 1347 N N . ILE A 1 182 ? -4.678 -9.128 18.263 1.00 89.00 182 ILE A N 1
ATOM 1348 C CA . ILE A 1 182 ? -5.924 -8.910 17.515 1.00 89.00 182 ILE A CA 1
ATOM 1349 C C . ILE A 1 182 ? -7.130 -8.781 18.455 1.00 89.00 182 ILE A C 1
ATOM 1351 O O . ILE A 1 182 ? -8.046 -8.009 18.182 1.00 89.00 182 ILE A O 1
ATOM 1355 N N . THR A 1 183 ? -7.165 -9.556 19.542 1.00 88.31 183 THR A N 1
ATOM 1356 C CA . THR A 1 183 ? -8.310 -9.572 20.462 1.00 88.31 183 THR A CA 1
ATOM 1357 C C . THR A 1 183 ? -8.367 -8.282 21.278 1.00 88.31 183 THR A C 1
ATOM 1359 O O . THR A 1 183 ? -9.447 -7.709 21.416 1.00 88.31 183 THR A O 1
ATOM 1362 N N . GLY A 1 184 ? -7.225 -7.795 21.770 1.00 87.94 184 GLY A N 1
ATOM 1363 C CA . GLY A 1 184 ? -7.125 -6.495 22.430 1.00 87.94 184 GLY A CA 1
ATOM 1364 C C . GLY A 1 184 ? -7.527 -5.352 21.502 1.00 87.94 184 GLY A C 1
ATOM 1365 O O . GLY A 1 184 ? -8.364 -4.529 21.877 1.00 87.94 184 GLY A O 1
ATOM 1366 N N . ALA A 1 185 ? -7.033 -5.360 20.258 1.00 89.62 185 ALA A N 1
ATOM 1367 C CA . ALA A 1 185 ? -7.401 -4.372 19.241 1.00 89.62 185 ALA A CA 1
ATOM 1368 C C . ALA A 1 185 ? -8.913 -4.355 18.972 1.00 89.62 185 ALA A C 1
ATOM 1370 O O . ALA A 1 185 ? -9.531 -3.295 18.900 1.00 89.62 185 ALA A O 1
ATOM 1371 N N . GLU A 1 186 ? -9.519 -5.537 18.865 1.00 90.88 186 GLU A N 1
ATOM 1372 C CA . GLU A 1 186 ? -10.952 -5.716 18.649 1.00 90.88 186 GLU A CA 1
ATOM 1373 C C . GLU A 1 186 ? -11.784 -5.164 19.817 1.00 90.88 186 GLU A C 1
ATOM 1375 O O . GLU A 1 186 ? -12.747 -4.426 19.603 1.00 90.88 186 GLU A O 1
ATOM 1380 N N . VAL A 1 187 ? -11.413 -5.490 21.060 1.00 90.69 187 VAL A N 1
ATOM 1381 C CA . VAL A 1 187 ? -12.102 -4.997 22.264 1.00 90.69 187 VAL A CA 1
ATOM 1382 C C . VAL A 1 187 ? -11.986 -3.478 22.376 1.00 90.69 187 VAL A C 1
ATOM 1384 O O . VAL A 1 187 ? -12.990 -2.816 22.646 1.00 90.69 187 VAL A O 1
ATOM 1387 N N . ALA A 1 188 ? -10.802 -2.919 22.116 1.00 89.62 188 ALA A N 1
ATOM 1388 C CA . ALA A 1 188 ? -10.584 -1.477 22.109 1.00 89.62 188 ALA A CA 1
ATOM 1389 C C . ALA A 1 188 ? -11.439 -0.782 21.035 1.00 89.62 188 ALA A C 1
ATOM 1391 O O . ALA A 1 188 ? -12.088 0.223 21.326 1.00 89.62 188 ALA A O 1
ATOM 1392 N N . LEU A 1 189 ? -11.522 -1.348 19.822 1.00 88.25 189 LEU A N 1
ATOM 1393 C CA . LEU A 1 189 ? -12.348 -0.798 18.743 1.00 88.25 189 LEU A CA 1
ATOM 1394 C C . LEU A 1 189 ? -13.835 -0.783 19.089 1.00 88.25 189 LEU A C 1
ATOM 1396 O O . LEU A 1 189 ? -14.514 0.222 18.883 1.00 88.25 189 LEU A O 1
ATOM 1400 N N . VAL A 1 190 ? -14.344 -1.902 19.612 1.00 88.12 190 VAL A N 1
ATOM 1401 C CA . VAL A 1 190 ? -15.739 -2.011 20.055 1.00 88.12 190 VAL A CA 1
ATOM 1402 C C . VAL A 1 190 ? -16.014 -1.002 21.166 1.00 88.12 190 VAL A C 1
ATOM 1404 O O . VAL A 1 190 ? -17.039 -0.323 21.129 1.00 88.12 190 VAL A O 1
ATOM 1407 N N . GLY A 1 191 ? -15.076 -0.861 22.107 1.00 85.31 191 GLY A N 1
ATOM 1408 C CA . GLY A 1 191 ? -15.115 0.152 23.154 1.00 85.31 191 GLY A CA 1
ATOM 1409 C C . GLY A 1 191 ? -15.239 1.563 22.586 1.00 85.31 191 GLY A C 1
ATOM 1410 O O . GLY A 1 191 ? -16.155 2.277 22.967 1.00 85.31 191 GLY A O 1
ATOM 1411 N N . LEU A 1 192 ? -14.399 1.952 21.625 1.00 85.25 192 LEU A N 1
ATOM 1412 C CA . LEU A 1 192 ? -14.446 3.282 21.003 1.00 85.25 192 LEU A CA 1
ATOM 1413 C C . LEU A 1 192 ? -15.747 3.545 20.239 1.00 85.25 192 LEU A C 1
ATOM 1415 O O . LEU A 1 192 ? -16.328 4.625 20.349 1.00 85.25 192 LEU A O 1
ATOM 1419 N N . LEU A 1 193 ? -16.230 2.550 19.493 1.00 83.19 193 LEU A N 1
ATOM 1420 C CA . LEU A 1 193 ? -17.494 2.654 18.763 1.00 83.19 193 LEU A CA 1
ATOM 1421 C C . LEU A 1 193 ? -18.687 2.788 19.729 1.00 83.19 193 LEU A C 1
ATOM 1423 O O . LEU A 1 193 ? -19.643 3.503 19.422 1.00 83.19 193 LEU A O 1
ATOM 1427 N N . ALA A 1 194 ? -18.615 2.171 20.914 1.00 77.94 194 ALA A N 1
ATOM 1428 C CA . ALA A 1 194 ? -19.636 2.262 21.956 1.00 77.94 194 ALA A CA 1
ATOM 1429 C C . ALA A 1 194 ? -19.526 3.526 22.835 1.00 77.94 194 ALA A C 1
ATOM 1431 O O . ALA A 1 194 ? -20.550 4.073 23.236 1.00 77.94 194 ALA A O 1
ATOM 1432 N N . ALA A 1 195 ? -18.311 3.993 23.137 1.00 65.00 195 ALA A N 1
ATOM 1433 C CA . ALA A 1 195 ? -18.042 4.888 24.266 1.00 65.00 195 ALA A CA 1
ATOM 1434 C C . ALA A 1 195 ? -17.946 6.383 23.940 1.00 65.00 195 ALA A C 1
ATOM 1436 O O . ALA A 1 195 ? -17.834 7.170 24.878 1.00 65.00 195 ALA A O 1
ATOM 1437 N N . GLN A 1 196 ? -17.996 6.826 22.680 1.00 52.53 196 GLN A N 1
ATOM 1438 C CA . GLN A 1 196 ? -18.024 8.277 22.458 1.00 52.53 196 GLN A CA 1
ATOM 1439 C C . GLN A 1 196 ? -19.386 8.881 22.873 1.00 52.53 196 GLN A C 1
ATOM 1441 O O . GLN A 1 196 ? -20.418 8.317 22.504 1.00 52.53 196 GLN A O 1
ATOM 1446 N N . PRO A 1 197 ? -19.406 9.958 23.678 1.00 44.69 197 PRO A N 1
ATOM 1447 C CA . PRO A 1 197 ? -20.621 10.659 24.098 1.00 44.69 197 PRO A CA 1
ATOM 1448 C C . PRO A 1 197 ? -21.286 11.444 22.960 1.00 44.69 197 PRO A C 1
ATOM 1450 O O . PRO A 1 197 ? -20.572 11.872 22.025 1.00 44.69 197 PRO A O 1
#

Sequence (197 aa):
MPSLPFRAVREGGGEKTIILGAGSADALWNLLSQQDAAESGRALLALGKALVERGATVIEHGGSIVTRTRTGVARSVGALRGRFVWDSGLDLGPTGDVGEVAGKIVRLLGLEPHPQMSVLARRMGVRGYAVDISASEITVTTPLGVSPPRAVRVTCEPRPTDEDRDWFWTHWGDALAEAGDITGAEVALVGLLAAQP